Protein AF-A0A4U8TCG7-F1 (afdb_monomer_lite)

Radius of gyration: 21.23 Å; chains: 1; bounding box: 61×40×62 Å

pLDDT: mean 79.46, std 12.69, range [48.34, 94.25]

Structure (mmCIF, N/CA/C/O backbone):
data_AF-A0A4U8TCG7-F1
#
_entry.id   AF-A0A4U8TCG7-F1
#
loop_
_atom_site.group_PDB
_atom_site.id
_atom_site.type_symbol
_atom_site.label_atom_id
_atom_site.label_alt_id
_atom_site.label_comp_id
_atom_site.label_asym_id
_atom_site.label_entity_id
_atom_site.label_seq_id
_atom_site.pdbx_PDB_ins_code
_atom_site.Cartn_x
_atom_site.Cartn_y
_atom_site.Cartn_z
_atom_site.occupancy
_atom_site.B_iso_or_equiv
_atom_site.auth_seq_id
_atom_site.auth_comp_id
_atom_site.auth_asym_id
_atom_site.auth_atom_id
_atom_site.pdbx_PDB_model_num
ATOM 1 N N . MET A 1 1 ? -12.126 16.685 -11.138 1.00 55.25 1 MET A N 1
ATOM 2 C CA . MET A 1 1 ? -11.891 16.098 -9.792 1.00 55.25 1 MET A CA 1
ATOM 3 C C . MET A 1 1 ? -12.934 15.053 -9.349 1.00 55.25 1 MET A C 1
ATOM 5 O O . MET A 1 1 ? -12.773 14.526 -8.256 1.00 55.25 1 MET A O 1
ATOM 9 N N . ALA A 1 2 ? -13.935 14.679 -10.164 1.00 60.41 2 ALA A N 1
ATOM 10 C CA . ALA A 1 2 ? -14.946 13.673 -9.791 1.00 60.41 2 ALA A CA 1
ATOM 11 C C . ALA A 1 2 ? -14.398 12.228 -9.696 1.00 60.41 2 ALA A C 1
ATOM 13 O O . ALA A 1 2 ? -14.779 11.479 -8.805 1.00 60.41 2 ALA A O 1
ATOM 14 N N . LEU A 1 3 ? -13.431 11.867 -10.550 1.00 61.62 3 LEU A N 1
ATOM 15 C CA . LEU A 1 3 ? -12.858 10.510 -10.660 1.00 61.62 3 LEU A CA 1
ATOM 16 C C . LEU A 1 3 ? -12.251 9.953 -9.355 1.00 61.62 3 LEU A C 1
ATOM 18 O O . LEU A 1 3 ? -12.284 8.749 -9.112 1.00 61.62 3 LEU A O 1
ATOM 22 N N . PHE A 1 4 ? -11.731 10.826 -8.488 1.00 76.44 4 PHE A N 1
ATOM 23 C CA . PHE A 1 4 ? -11.096 10.443 -7.221 1.00 76.44 4 PHE A CA 1
ATOM 24 C C . PHE A 1 4 ? -11.948 10.787 -5.994 1.00 76.44 4 PHE A C 1
ATOM 26 O O . PHE A 1 4 ? -11.462 10.704 -4.867 1.00 76.44 4 PHE A O 1
ATOM 33 N N . GLN A 1 5 ? -13.203 11.206 -6.173 1.00 80.12 5 GLN A N 1
ATOM 34 C CA . GLN A 1 5 ? -14.083 11.432 -5.032 1.00 80.12 5 GLN A CA 1
ATOM 35 C C . GLN A 1 5 ? -14.411 10.103 -4.337 1.00 80.12 5 GLN A C 1
ATOM 37 O O . GLN A 1 5 ? -14.481 9.028 -4.946 1.00 80.12 5 GLN A O 1
ATOM 42 N N . VAL A 1 6 ? -14.535 10.188 -3.017 1.00 80.38 6 VAL A N 1
ATOM 43 C CA . VAL A 1 6 ? -14.901 9.086 -2.133 1.00 80.38 6 VAL A CA 1
ATOM 44 C C . VAL A 1 6 ? -15.963 9.643 -1.200 1.00 80.38 6 VAL A C 1
ATOM 46 O O . VAL A 1 6 ? -15.674 10.545 -0.410 1.00 80.38 6 VAL A O 1
ATOM 49 N N . ASN A 1 7 ? -17.183 9.136 -1.347 1.00 84.44 7 ASN A N 1
ATOM 50 C CA . ASN A 1 7 ? -18.313 9.497 -0.504 1.00 84.44 7 ASN A CA 1
ATOM 51 C C . ASN A 1 7 ? -18.319 8.538 0.679 1.00 84.44 7 ASN A C 1
ATOM 53 O O . ASN A 1 7 ? -18.628 7.363 0.511 1.00 84.44 7 ASN A O 1
ATOM 57 N N . MET A 1 8 ? -17.906 9.029 1.846 1.00 86.06 8 MET A N 1
ATOM 58 C CA . MET A 1 8 ? -17.906 8.227 3.065 1.00 86.06 8 MET A CA 1
ATOM 59 C C . MET A 1 8 ? -19.339 8.065 3.578 1.00 86.06 8 MET A C 1
ATOM 61 O O . MET A 1 8 ? -20.089 9.047 3.549 1.00 86.06 8 MET A O 1
ATOM 65 N N . PRO A 1 9 ? -19.739 6.862 4.028 1.00 82.81 9 PRO A N 1
ATOM 66 C CA . PRO A 1 9 ? -20.997 6.709 4.741 1.00 82.81 9 PRO A CA 1
ATOM 67 C C . PRO A 1 9 ? -20.962 7.550 6.028 1.00 82.81 9 PRO A C 1
ATOM 69 O O . PRO A 1 9 ? -19.882 7.757 6.584 1.00 82.81 9 PRO A O 1
ATOM 72 N N . PRO A 1 10 ? -22.115 8.042 6.508 1.00 81.75 10 PRO A N 1
ATOM 73 C CA . PRO A 1 10 ? -22.164 8.741 7.784 1.00 81.75 10 PRO A CA 1
ATOM 74 C C . PRO A 1 10 ? -21.693 7.818 8.910 1.00 81.75 10 PRO A C 1
ATOM 76 O O . PRO A 1 10 ? -21.894 6.600 8.856 1.00 81.75 10 PRO A O 1
ATOM 79 N N . LEU A 1 11 ? -21.083 8.407 9.940 1.00 80.19 11 LEU A N 1
ATOM 80 C CA . LEU A 1 11 ? -20.688 7.666 11.130 1.00 80.19 11 LEU A CA 1
ATOM 81 C C . LEU A 1 11 ? -21.925 6.985 11.737 1.00 80.19 11 LEU A C 1
ATOM 83 O O . LEU A 1 11 ? -22.956 7.637 11.912 1.00 80.19 11 LEU A O 1
ATOM 87 N N . PRO A 1 12 ? -21.847 5.687 12.064 1.00 74.75 12 PRO A N 1
ATOM 88 C CA . PRO A 1 12 ? -22.946 4.977 12.691 1.00 74.75 12 PRO A CA 1
ATOM 89 C C . PRO A 1 12 ? -23.011 5.379 14.165 1.00 74.75 12 PRO A C 1
ATOM 91 O O . PRO A 1 12 ? -22.457 4.715 15.044 1.00 74.75 12 PRO A O 1
ATOM 94 N N . GLU A 1 13 ? -23.656 6.508 14.436 1.00 63.88 13 GLU A N 1
ATOM 95 C CA . GLU A 1 13 ? -23.869 6.985 15.794 1.00 63.88 13 GLU A CA 1
ATOM 96 C C . GLU A 1 13 ? -24.653 5.914 16.575 1.00 63.88 13 GLU A C 1
ATOM 98 O O . GLU A 1 13 ? -25.748 5.504 16.196 1.00 63.88 13 GLU A O 1
ATOM 103 N N . ASN A 1 14 ? -24.045 5.416 17.655 1.00 67.88 14 ASN A N 1
ATOM 104 C CA . ASN A 1 14 ? -24.617 4.482 18.635 1.00 67.88 14 ASN A CA 1
ATOM 105 C C . ASN A 1 14 ? -24.825 3.013 18.211 1.00 67.88 14 ASN A C 1
ATOM 107 O O . ASN A 1 14 ? -25.213 2.213 19.060 1.00 67.88 14 ASN A O 1
ATOM 111 N N . GLN A 1 15 ? -24.536 2.610 16.967 1.00 80.56 15 GLN A N 1
ATOM 112 C CA . GLN A 1 15 ? -24.693 1.200 16.551 1.00 80.56 15 GLN A CA 1
ATOM 113 C C . GLN A 1 15 ? -23.438 0.344 16.750 1.00 80.56 15 GLN A C 1
ATOM 115 O O . GLN A 1 15 ? -23.550 -0.854 17.008 1.00 80.56 15 GLN A O 1
ATOM 120 N N . PHE A 1 16 ? -22.245 0.937 16.642 1.00 84.75 16 PHE A N 1
ATOM 121 C CA . PHE A 1 16 ? -20.983 0.200 16.722 1.00 84.75 16 PHE A CA 1
ATOM 122 C C . PHE A 1 16 ? -19.999 0.862 17.690 1.00 84.75 16 PHE A C 1
ATOM 124 O O . PHE A 1 16 ? -19.943 2.092 17.764 1.00 84.75 16 PHE A O 1
ATOM 131 N N . PRO A 1 17 ? -19.173 0.078 18.406 1.00 87.50 17 PRO A N 1
ATOM 132 C CA . PRO A 1 17 ? -18.099 0.628 19.223 1.00 87.50 17 PRO A CA 1
ATOM 133 C C . PRO A 1 17 ? -17.091 1.410 18.370 1.00 87.50 17 PRO A C 1
ATOM 135 O O . PRO A 1 17 ? -16.600 0.909 17.355 1.00 87.50 17 PRO A O 1
ATOM 138 N N . ILE A 1 18 ? -16.743 2.624 18.805 1.00 89.75 18 ILE A N 1
ATOM 139 C CA . ILE A 1 18 ? -15.725 3.461 18.159 1.00 89.75 18 ILE A CA 1
ATOM 140 C C . ILE A 1 18 ? -14.478 3.512 19.042 1.00 89.75 18 ILE A C 1
ATOM 142 O O . ILE A 1 18 ? -14.495 3.997 20.174 1.00 89.75 18 ILE A O 1
ATOM 146 N N . HIS A 1 19 ? -13.364 3.030 18.503 1.00 90.75 19 HIS A N 1
ATOM 147 C CA . HIS A 1 19 ? -12.062 3.043 19.152 1.00 90.75 19 HIS A CA 1
ATOM 148 C C . HIS A 1 19 ? -11.288 4.296 18.770 1.00 90.75 19 HIS A C 1
ATOM 150 O O . HIS A 1 19 ? -10.688 4.369 17.698 1.00 90.75 19 HIS A O 1
ATOM 156 N N . TYR A 1 20 ? -11.243 5.274 19.669 1.00 90.94 20 TYR A N 1
ATOM 157 C CA . TYR A 1 20 ? -10.439 6.474 19.468 1.00 90.94 20 TYR A CA 1
ATOM 158 C C . TYR A 1 20 ? -8.965 6.252 19.819 1.00 90.94 20 TYR A C 1
ATOM 160 O O . TYR A 1 20 ? -8.622 5.534 20.764 1.00 90.94 20 TYR A O 1
ATOM 168 N N . ILE A 1 21 ? -8.076 6.927 19.090 1.00 89.81 21 ILE A N 1
ATOM 169 C CA . ILE A 1 21 ? -6.622 6.773 19.213 1.00 89.81 21 ILE A CA 1
ATOM 170 C C . ILE A 1 21 ? -6.072 7.161 20.590 1.00 89.81 21 ILE A C 1
ATOM 172 O O . ILE A 1 21 ? -5.106 6.555 21.050 1.00 89.81 21 ILE A O 1
ATOM 176 N N . HIS A 1 22 ? -6.685 8.131 21.270 1.00 88.75 22 HIS A N 1
ATOM 177 C CA . HIS A 1 22 ? -6.242 8.574 22.594 1.00 88.75 22 HIS A CA 1
ATOM 178 C C . HIS A 1 22 ? -6.492 7.499 23.666 1.00 88.75 22 HIS A C 1
ATOM 180 O O . HIS A 1 22 ? -5.624 7.262 24.505 1.00 88.75 22 HIS A O 1
ATOM 186 N N . ASN A 1 23 ? -7.597 6.757 23.550 1.00 90.06 23 ASN A N 1
ATOM 187 C CA . ASN A 1 23 ? -7.993 5.725 24.515 1.00 90.06 23 ASN A CA 1
ATOM 188 C C . ASN A 1 23 ? -7.517 4.316 24.141 1.00 90.06 23 ASN A C 1
ATOM 190 O O . ASN A 1 23 ? -7.480 3.429 24.987 1.00 90.06 23 ASN A O 1
ATOM 194 N N . THR A 1 24 ? -7.115 4.094 22.887 1.00 92.00 24 THR A N 1
ATOM 195 C CA . THR A 1 24 ? -6.846 2.745 22.370 1.00 92.00 24 THR A CA 1
ATOM 196 C C . THR A 1 24 ? -5.343 2.529 22.130 1.00 92.00 24 THR A C 1
ATOM 198 O O . THR A 1 24 ? -4.802 2.966 21.108 1.00 92.00 24 THR A O 1
ATOM 201 N N . PRO A 1 25 ? -4.610 1.849 23.038 1.00 91.12 25 PRO A N 1
ATOM 202 C CA . PRO A 1 25 ? -3.164 1.652 22.900 1.00 91.12 25 PRO A CA 1
ATOM 203 C C . PRO A 1 25 ? -2.790 0.779 21.695 1.00 91.12 25 PRO A C 1
ATOM 205 O O . PRO A 1 25 ? -1.759 1.017 21.067 1.00 91.12 25 PRO A O 1
ATOM 208 N N . THR A 1 26 ? -3.621 -0.199 21.331 1.00 91.19 26 THR A N 1
ATOM 209 C CA . THR A 1 26 ? -3.433 -1.043 20.138 1.00 91.19 26 THR A CA 1
ATOM 210 C C . THR A 1 26 ? -3.496 -0.228 18.848 1.00 91.19 26 THR A C 1
ATOM 212 O O . THR A 1 26 ? -2.661 -0.431 17.970 1.00 91.19 26 THR A O 1
ATOM 215 N N . LEU A 1 27 ? -4.383 0.769 18.763 1.00 91.19 27 LEU A N 1
ATOM 216 C CA . LEU A 1 27 ? -4.467 1.663 17.606 1.00 91.19 27 LEU A CA 1
ATOM 217 C C . LEU A 1 27 ? -3.219 2.548 17.481 1.00 91.19 27 LEU A C 1
ATOM 219 O O . LEU A 1 27 ? -2.667 2.717 16.395 1.00 91.19 27 LEU A O 1
ATOM 223 N N . ARG A 1 28 ? -2.705 3.044 18.615 1.00 93.44 28 ARG A N 1
ATOM 224 C CA . ARG A 1 28 ? -1.422 3.768 18.664 1.00 93.44 28 ARG A CA 1
ATOM 225 C C . ARG A 1 28 ? -0.240 2.891 18.256 1.00 93.44 28 ARG A C 1
ATOM 227 O O . ARG A 1 28 ? 0.706 3.394 17.657 1.00 93.44 28 ARG A O 1
ATOM 234 N N . LYS A 1 29 ? -0.250 1.599 18.600 1.00 93.00 29 LYS A N 1
ATOM 235 C CA . LYS A 1 29 ? 0.771 0.639 18.143 1.00 93.00 29 LYS A CA 1
ATOM 236 C C . LYS A 1 29 ? 0.684 0.431 16.627 1.00 93.00 29 LYS A C 1
ATOM 238 O O . LYS A 1 29 ? 1.706 0.563 15.966 1.00 93.00 29 LYS A O 1
ATOM 243 N N . ALA A 1 30 ? -0.512 0.211 16.079 1.00 92.94 30 ALA A N 1
ATOM 244 C CA . ALA A 1 30 ? -0.719 0.039 14.638 1.00 92.94 30 ALA A CA 1
ATOM 245 C C . ALA A 1 30 ? -0.221 1.247 13.827 1.00 92.94 30 ALA A C 1
ATOM 247 O O . ALA A 1 30 ? 0.577 1.092 12.907 1.00 92.94 30 ALA A O 1
ATOM 248 N N . LYS A 1 31 ? -0.606 2.464 14.232 1.00 93.81 31 LYS A N 1
ATOM 249 C CA . LYS A 1 31 ? -0.151 3.702 13.584 1.00 93.81 31 LYS A CA 1
ATOM 250 C C . LYS A 1 31 ? 1.371 3.860 13.627 1.00 93.81 31 LYS A C 1
ATOM 252 O O . LYS A 1 31 ? 1.975 4.218 12.622 1.00 93.81 31 LYS A O 1
ATOM 257 N N . ARG A 1 32 ? 1.997 3.582 14.778 1.00 93.31 32 ARG A N 1
ATOM 258 C CA . ARG A 1 32 ? 3.461 3.632 14.918 1.00 93.31 32 ARG A CA 1
ATOM 259 C C . ARG A 1 32 ? 4.163 2.615 14.024 1.00 93.31 32 ARG A C 1
ATOM 261 O O . ARG A 1 32 ? 5.189 2.960 13.461 1.00 93.31 32 ARG A O 1
ATOM 268 N N . LEU A 1 33 ? 3.610 1.412 13.866 1.00 94.25 33 LEU A N 1
ATOM 269 C CA . LEU A 1 33 ? 4.168 0.389 12.978 1.00 94.25 33 LEU A CA 1
ATOM 270 C C . LEU A 1 33 ? 4.108 0.796 11.504 1.00 94.25 33 LEU A C 1
ATOM 272 O O . LEU A 1 33 ? 5.092 0.611 10.797 1.00 94.25 33 LEU A O 1
ATOM 276 N N . TRP A 1 34 ? 3.008 1.407 11.057 1.00 92.50 34 TRP A N 1
ATOM 277 C CA . TRP A 1 34 ? 2.950 1.991 9.716 1.00 92.50 34 TRP A CA 1
ATOM 278 C C . TRP A 1 34 ? 3.999 3.087 9.526 1.00 92.50 34 TRP A C 1
ATOM 280 O O . TRP A 1 34 ? 4.766 3.031 8.574 1.00 92.50 34 TRP A O 1
ATOM 290 N N . ILE A 1 35 ? 4.087 4.049 10.450 1.00 92.06 35 ILE A N 1
ATOM 291 C CA . ILE A 1 35 ? 5.086 5.128 10.369 1.00 92.06 35 ILE A CA 1
ATOM 292 C C . ILE A 1 35 ? 6.514 4.558 10.374 1.00 92.06 35 ILE A C 1
ATOM 294 O O . ILE A 1 35 ? 7.343 4.984 9.576 1.00 92.06 35 ILE A O 1
ATOM 298 N N . ALA A 1 36 ? 6.793 3.572 11.230 1.00 91.56 36 ALA A N 1
ATOM 299 C CA . ALA A 1 36 ? 8.090 2.907 11.291 1.00 91.56 36 ALA A CA 1
ATOM 300 C C . ALA A 1 36 ? 8.435 2.203 9.972 1.00 91.56 36 ALA A C 1
ATOM 302 O O . ALA A 1 36 ? 9.553 2.358 9.498 1.00 91.56 36 ALA A O 1
ATOM 303 N N . SER A 1 37 ? 7.484 1.501 9.345 1.00 91.56 37 SER A N 1
ATOM 304 C CA . SER A 1 37 ? 7.673 0.881 8.025 1.00 91.56 37 SER A CA 1
ATOM 305 C C . SER A 1 37 ? 8.093 1.908 6.964 1.00 91.56 37 SER A C 1
ATOM 307 O O . SER A 1 37 ? 9.069 1.675 6.252 1.00 91.56 37 SER A O 1
ATOM 309 N N . PHE A 1 38 ? 7.447 3.081 6.919 1.00 86.88 38 PHE A N 1
ATOM 310 C CA . PHE A 1 38 ? 7.841 4.155 5.998 1.00 86.88 38 PHE A CA 1
ATOM 311 C C . PHE A 1 38 ? 9.244 4.695 6.279 1.00 86.88 38 PHE A C 1
ATOM 313 O O . PHE A 1 38 ? 10.022 4.880 5.347 1.00 86.88 38 PHE A O 1
ATOM 320 N N . ILE A 1 39 ? 9.581 4.933 7.549 1.00 88.38 39 ILE A N 1
ATOM 321 C CA . ILE A 1 39 ? 10.910 5.424 7.937 1.00 88.38 39 ILE A CA 1
ATOM 322 C C . ILE A 1 39 ? 11.988 4.400 7.561 1.00 88.38 39 ILE A C 1
ATOM 324 O O . ILE A 1 39 ? 13.003 4.774 6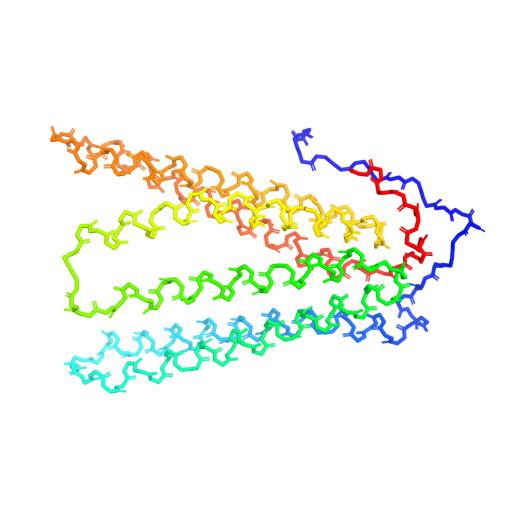.983 1.00 88.38 39 ILE A O 1
ATOM 328 N N . ILE A 1 40 ? 11.750 3.116 7.836 1.00 88.81 40 ILE A N 1
ATOM 329 C CA . ILE A 1 40 ? 12.673 2.023 7.509 1.00 88.81 40 ILE A CA 1
ATOM 330 C C . ILE A 1 40 ? 12.887 1.932 5.994 1.00 88.81 40 ILE A C 1
ATOM 332 O O . ILE A 1 40 ? 14.033 1.863 5.555 1.00 88.81 40 ILE A O 1
ATOM 336 N N . MET A 1 41 ? 11.821 2.003 5.187 1.00 84.69 41 MET A N 1
ATOM 337 C CA . MET A 1 41 ? 11.955 2.024 3.725 1.00 84.69 41 MET A CA 1
ATOM 338 C C . MET A 1 41 ? 12.725 3.244 3.221 1.00 84.69 41 MET A C 1
ATOM 340 O O . MET A 1 41 ? 13.552 3.101 2.327 1.00 84.69 41 MET A O 1
ATOM 344 N N . LEU A 1 42 ? 12.484 4.430 3.783 1.00 84.00 42 LEU A N 1
ATOM 345 C CA . LEU A 1 42 ? 13.149 5.659 3.348 1.00 84.00 42 LEU A CA 1
ATOM 346 C C . LEU A 1 42 ? 14.644 5.641 3.686 1.00 84.00 42 LEU A C 1
ATOM 348 O O . LEU A 1 42 ? 15.469 5.940 2.824 1.00 84.00 42 LEU A O 1
ATOM 352 N N . ILE A 1 43 ? 14.996 5.233 4.910 1.00 83.12 43 ILE A N 1
ATOM 353 C CA . ILE A 1 43 ? 16.393 5.035 5.319 1.00 83.12 43 ILE A CA 1
ATOM 354 C C . ILE A 1 43 ? 17.049 3.979 4.428 1.00 83.12 43 ILE A C 1
ATOM 356 O O . ILE A 1 43 ? 18.171 4.180 3.976 1.00 83.12 43 ILE A O 1
ATOM 360 N N . GLY A 1 44 ? 16.342 2.887 4.132 1.00 80.31 44 GLY A N 1
ATOM 361 C CA . GLY A 1 44 ? 16.842 1.836 3.258 1.00 80.31 44 GLY A CA 1
ATOM 362 C C . GLY A 1 44 ? 17.114 2.297 1.839 1.00 80.31 44 GLY A C 1
ATOM 363 O O . GLY A 1 44 ? 18.195 2.040 1.325 1.00 80.31 44 GLY A O 1
ATOM 364 N N . MET A 1 45 ? 16.187 3.034 1.226 1.00 78.88 45 MET A N 1
ATOM 365 C CA . MET A 1 45 ? 16.399 3.610 -0.103 1.00 78.88 45 MET A CA 1
ATOM 366 C C . MET A 1 45 ? 17.598 4.560 -0.129 1.00 78.88 45 MET A C 1
ATOM 368 O O . MET A 1 45 ? 18.377 4.521 -1.077 1.00 78.88 45 MET A O 1
ATOM 372 N N . PHE A 1 46 ? 17.784 5.376 0.914 1.00 79.44 46 PHE A N 1
ATOM 373 C CA . PHE A 1 46 ? 18.940 6.266 1.008 1.00 79.44 46 PHE A CA 1
ATOM 374 C C . PHE A 1 46 ? 20.254 5.497 1.210 1.00 79.44 46 PHE A C 1
ATOM 376 O O . PHE A 1 46 ? 21.236 5.788 0.537 1.00 79.44 46 PHE A O 1
ATOM 383 N N . ALA A 1 47 ? 20.271 4.493 2.091 1.00 77.88 47 ALA A N 1
ATOM 384 C CA . ALA A 1 47 ? 21.449 3.667 2.355 1.00 77.88 47 ALA A CA 1
ATOM 385 C C . ALA A 1 47 ? 21.876 2.868 1.115 1.00 77.88 47 ALA A C 1
ATOM 387 O O . ALA A 1 47 ? 23.046 2.884 0.744 1.00 77.88 47 ALA A O 1
ATOM 388 N N . ILE A 1 48 ? 20.917 2.232 0.438 1.00 77.56 48 ILE A N 1
ATOM 389 C CA . ILE A 1 48 ? 21.144 1.486 -0.803 1.00 77.56 48 ILE A CA 1
ATOM 390 C C . ILE A 1 48 ? 21.603 2.439 -1.911 1.00 77.56 48 ILE A C 1
ATOM 392 O O . ILE A 1 48 ? 22.606 2.175 -2.563 1.00 77.56 48 ILE A O 1
ATOM 396 N N . GLY A 1 49 ? 20.934 3.583 -2.088 1.00 73.88 49 GLY A N 1
ATOM 397 C CA . GLY A 1 49 ? 21.322 4.586 -3.082 1.00 73.88 49 GLY A CA 1
ATOM 398 C C . GLY A 1 49 ? 22.727 5.154 -2.853 1.00 73.88 49 GLY A C 1
ATOM 399 O O . GLY A 1 49 ? 23.482 5.311 -3.807 1.00 73.88 49 GLY A O 1
ATOM 400 N N . ALA A 1 50 ? 23.109 5.408 -1.599 1.00 73.50 50 ALA A N 1
ATOM 401 C CA . ALA A 1 50 ? 24.455 5.855 -1.244 1.00 73.50 50 ALA A CA 1
ATOM 402 C C . ALA A 1 50 ? 25.514 4.772 -1.505 1.00 73.50 50 ALA A C 1
ATOM 404 O O . ALA A 1 50 ? 26.596 5.091 -1.990 1.00 73.50 50 ALA A O 1
ATOM 405 N N . MET A 1 51 ? 25.193 3.500 -1.241 1.00 72.75 51 MET A N 1
ATOM 406 C CA . MET A 1 51 ? 26.062 2.370 -1.577 1.00 72.75 51 MET A CA 1
ATOM 407 C C . MET A 1 51 ? 26.252 2.246 -3.092 1.00 72.75 51 MET A C 1
ATOM 409 O O . MET A 1 51 ? 27.385 2.261 -3.555 1.00 72.75 51 MET A O 1
ATOM 413 N N . TYR A 1 52 ? 25.170 2.215 -3.878 1.00 69.62 52 TYR A N 1
ATOM 414 C CA . TYR A 1 52 ? 25.251 2.169 -5.344 1.00 69.62 52 TYR A CA 1
ATOM 415 C C . TYR A 1 52 ? 25.981 3.387 -5.933 1.00 69.62 52 TYR A C 1
ATOM 417 O O . TYR A 1 52 ? 26.751 3.239 -6.877 1.00 69.62 52 TYR A O 1
ATOM 425 N N . GLY A 1 53 ? 25.792 4.579 -5.358 1.00 67.06 53 GLY A N 1
ATOM 426 C CA . GLY A 1 53 ? 26.527 5.784 -5.745 1.00 67.06 53 GLY A CA 1
ATOM 427 C C . GLY A 1 53 ? 28.025 5.704 -5.436 1.00 67.06 53 GLY A C 1
ATOM 428 O O . GLY A 1 53 ? 28.832 6.141 -6.250 1.00 67.06 53 GLY A O 1
ATOM 429 N N . ALA A 1 54 ? 28.407 5.105 -4.304 1.00 64.25 54 ALA A N 1
ATOM 430 C CA . ALA A 1 54 ? 29.807 4.866 -3.960 1.00 64.25 54 ALA A CA 1
ATOM 431 C C . ALA A 1 54 ? 30.455 3.830 -4.897 1.00 64.25 54 ALA A C 1
ATOM 433 O O . ALA A 1 54 ? 31.551 4.074 -5.404 1.00 64.25 54 ALA A O 1
ATOM 434 N N . PHE A 1 55 ? 29.755 2.733 -5.209 1.00 64.25 55 PHE A N 1
ATOM 435 C CA . PHE A 1 55 ? 30.227 1.719 -6.160 1.00 64.25 55 PHE A CA 1
ATOM 436 C C . PHE A 1 55 ? 30.347 2.258 -7.589 1.00 64.25 55 PHE A C 1
ATOM 438 O O . PHE A 1 55 ? 31.308 1.938 -8.271 1.00 64.25 55 PHE A O 1
ATOM 445 N N . ALA A 1 56 ? 29.447 3.142 -8.033 1.00 60.56 56 ALA A N 1
ATOM 446 C CA . ALA A 1 56 ? 29.545 3.775 -9.353 1.00 60.56 56 ALA A CA 1
ATOM 447 C C . ALA A 1 56 ? 30.786 4.679 -9.516 1.00 60.56 56 ALA A C 1
ATOM 449 O O . ALA A 1 56 ? 31.182 4.980 -10.639 1.00 60.56 56 ALA A O 1
ATOM 450 N N . THR A 1 57 ? 31.389 5.128 -8.409 1.00 59.97 57 THR A N 1
ATOM 451 C CA . THR A 1 57 ? 32.629 5.926 -8.411 1.00 59.97 57 THR A CA 1
ATOM 452 C C . THR A 1 57 ? 33.899 5.102 -8.200 1.00 59.97 57 THR A C 1
ATOM 454 O O . THR A 1 57 ? 34.996 5.627 -8.388 1.00 59.97 57 THR A O 1
ATOM 457 N N . MET A 1 58 ? 33.773 3.831 -7.809 1.00 56.66 58 MET A N 1
ATOM 458 C CA . MET A 1 58 ? 34.896 2.913 -7.648 1.00 56.66 58 MET A CA 1
ATOM 459 C C . MET A 1 58 ? 34.957 1.994 -8.867 1.00 56.66 58 MET A C 1
ATOM 461 O O . MET A 1 58 ? 34.089 1.158 -9.073 1.00 56.66 58 MET A O 1
ATOM 465 N N . ASP A 1 59 ? 36.001 2.151 -9.675 1.00 50.88 59 ASP A N 1
ATOM 466 C CA . ASP A 1 59 ? 36.238 1.448 -10.947 1.00 50.88 59 ASP A CA 1
ATOM 467 C C . ASP A 1 59 ? 36.574 -0.061 -10.774 1.00 50.88 59 ASP A C 1
ATOM 469 O O . ASP A 1 59 ? 37.397 -0.623 -11.497 1.00 50.88 59 ASP A O 1
ATOM 473 N N . MET A 1 60 ? 35.994 -0.742 -9.779 1.00 52.59 60 MET A N 1
ATOM 474 C CA . MET A 1 60 ? 36.332 -2.121 -9.417 1.00 52.59 60 MET A CA 1
ATOM 475 C C . MET A 1 60 ? 35.156 -3.082 -9.609 1.00 52.59 60 MET A C 1
ATOM 477 O O . MET A 1 60 ? 34.156 -3.066 -8.897 1.00 52.59 60 MET A O 1
ATOM 481 N N . TYR A 1 61 ? 35.346 -3.971 -10.582 1.00 48.41 61 TYR A N 1
ATOM 482 C CA . TYR A 1 61 ? 34.525 -5.127 -10.939 1.00 48.41 61 TYR A CA 1
ATOM 483 C C . TYR A 1 61 ? 34.607 -6.267 -9.901 1.00 48.41 61 TYR A C 1
ATOM 485 O O . TYR A 1 61 ? 34.837 -7.416 -10.276 1.00 48.41 61 TYR A O 1
ATOM 493 N N . ASP A 1 62 ? 34.420 -5.997 -8.606 1.00 52.47 62 ASP A N 1
ATOM 494 C CA . ASP A 1 62 ? 34.333 -7.081 -7.618 1.00 52.47 62 ASP A CA 1
ATOM 495 C C . ASP A 1 62 ? 32.868 -7.404 -7.290 1.00 52.47 62 ASP A C 1
ATOM 497 O O . ASP A 1 62 ? 32.205 -6.785 -6.456 1.00 52.47 62 ASP A O 1
ATOM 501 N N . TYR A 1 63 ? 32.333 -8.407 -7.995 1.00 48.66 63 TYR A N 1
ATOM 502 C CA . TYR A 1 63 ? 30.943 -8.881 -7.890 1.00 48.66 63 TYR A CA 1
ATOM 503 C C . TYR A 1 63 ? 30.524 -9.276 -6.461 1.00 48.66 63 TYR A C 1
ATOM 505 O O . TYR A 1 63 ? 29.330 -9.371 -6.165 1.00 48.66 63 TYR A O 1
ATOM 513 N N . THR A 1 64 ? 31.475 -9.537 -5.563 1.00 52.59 64 THR A N 1
ATOM 514 C CA . THR A 1 64 ? 31.210 -9.825 -4.149 1.00 52.59 64 THR A CA 1
ATOM 515 C C . THR A 1 64 ? 30.748 -8.603 -3.360 1.00 52.59 64 THR A C 1
ATOM 517 O O . THR A 1 64 ? 29.950 -8.773 -2.440 1.00 52.59 64 THR A O 1
ATOM 520 N N . GLU A 1 65 ? 31.162 -7.389 -3.733 1.00 51.59 65 GLU A N 1
ATOM 521 C CA . GLU A 1 65 ? 30.776 -6.162 -3.024 1.00 51.59 65 GLU A CA 1
ATOM 522 C C . GLU A 1 65 ? 29.355 -5.686 -3.388 1.00 51.59 65 GLU A C 1
ATOM 524 O O . GLU A 1 65 ? 28.665 -5.090 -2.554 1.00 51.59 65 GLU A O 1
ATOM 529 N N . LEU A 1 66 ? 28.846 -6.053 -4.575 1.00 57.03 66 LEU A N 1
ATOM 530 C CA . LEU A 1 66 ? 27.460 -5.768 -4.983 1.00 57.03 66 LEU A CA 1
ATOM 531 C C . LEU A 1 66 ? 26.404 -6.623 -4.254 1.00 57.03 66 LEU A C 1
ATOM 533 O O . LEU A 1 66 ? 25.256 -6.201 -4.137 1.00 57.03 66 LEU A O 1
ATOM 537 N N . LYS A 1 67 ? 26.763 -7.791 -3.701 1.00 60.25 67 LYS A N 1
ATOM 538 C CA . LYS A 1 67 ? 25.803 -8.670 -2.992 1.00 60.25 67 LYS A CA 1
ATOM 539 C C . LYS A 1 67 ? 25.352 -8.117 -1.635 1.00 60.25 67 LYS A C 1
ATOM 541 O O . LYS A 1 67 ? 24.278 -8.466 -1.141 1.00 60.25 67 LYS A O 1
ATOM 546 N N . THR A 1 68 ? 26.169 -7.271 -1.011 1.00 64.75 68 THR A N 1
ATOM 547 C CA . THR A 1 68 ? 25.899 -6.665 0.303 1.00 64.75 68 THR A CA 1
ATOM 548 C C . THR A 1 68 ? 24.731 -5.662 0.294 1.00 64.75 68 THR A C 1
ATOM 550 O O . THR A 1 68 ? 23.841 -5.799 1.141 1.00 64.75 68 THR A O 1
ATOM 553 N N . PRO A 1 69 ? 24.669 -4.698 -0.650 1.00 66.00 69 PRO A N 1
ATOM 554 C CA . PRO A 1 69 ? 23.508 -3.824 -0.849 1.00 66.00 69 PRO A CA 1
ATOM 555 C C . PRO A 1 69 ? 22.193 -4.581 -1.049 1.00 66.00 69 PRO A C 1
ATOM 557 O O . PRO A 1 69 ? 21.174 -4.209 -0.465 1.00 66.00 69 PRO A O 1
ATOM 560 N N . ASP A 1 70 ? 22.223 -5.673 -1.814 1.00 68.06 70 ASP A N 1
ATOM 561 C CA . ASP A 1 70 ? 21.027 -6.456 -2.128 1.00 68.06 70 ASP A CA 1
ATOM 562 C C . ASP A 1 70 ? 20.492 -7.195 -0.897 1.00 68.06 70 ASP A C 1
ATOM 564 O O . ASP A 1 70 ? 19.306 -7.100 -0.579 1.00 68.06 70 ASP A O 1
ATOM 568 N N . MET A 1 71 ? 21.373 -7.855 -0.134 1.00 71.38 71 MET A N 1
ATOM 569 C CA . MET A 1 71 ? 21.043 -8.463 1.166 1.00 71.38 71 MET A CA 1
ATOM 570 C C . MET A 1 71 ? 20.389 -7.457 2.123 1.00 71.38 71 MET A C 1
ATOM 572 O O . MET A 1 71 ? 19.361 -7.752 2.738 1.00 71.38 71 MET A O 1
ATOM 576 N N . LEU A 1 72 ? 20.955 -6.253 2.231 1.00 75.75 72 LEU A N 1
ATOM 577 C CA . LEU A 1 72 ? 20.412 -5.191 3.076 1.00 75.75 72 LEU A CA 1
ATOM 578 C C . LEU A 1 72 ? 19.033 -4.728 2.576 1.00 75.75 72 LEU A C 1
ATOM 580 O O . LEU A 1 72 ? 18.116 -4.554 3.382 1.00 75.75 72 LEU A O 1
ATOM 584 N N . GLY A 1 73 ? 18.846 -4.623 1.259 1.00 77.88 73 GLY A N 1
ATOM 585 C CA . GLY A 1 73 ? 17.547 -4.361 0.637 1.00 77.88 73 GLY A CA 1
ATOM 586 C C . GLY A 1 73 ? 16.488 -5.411 0.972 1.00 77.88 73 GLY A C 1
ATOM 587 O O . GLY A 1 73 ? 15.370 -5.051 1.355 1.00 77.88 73 GLY A O 1
ATOM 588 N N . TYR A 1 74 ? 16.833 -6.699 0.917 1.00 79.00 74 TYR A N 1
ATOM 589 C CA . TYR A 1 74 ? 15.921 -7.781 1.297 1.00 79.00 74 TYR A CA 1
ATOM 590 C C . TYR A 1 74 ? 15.524 -7.716 2.776 1.00 79.00 74 TYR A C 1
ATOM 592 O O . TYR A 1 74 ? 14.338 -7.830 3.095 1.00 79.00 74 TYR A O 1
ATOM 600 N N . ILE A 1 75 ? 16.481 -7.471 3.677 1.00 82.50 75 ILE A N 1
ATOM 601 C CA . ILE A 1 75 ? 16.218 -7.346 5.120 1.00 82.50 75 ILE A CA 1
ATOM 602 C C . ILE A 1 75 ? 15.272 -6.172 5.399 1.00 82.50 75 ILE A C 1
ATOM 604 O O . ILE A 1 75 ? 14.294 -6.318 6.136 1.00 82.50 75 ILE A O 1
ATOM 608 N N . ILE A 1 76 ? 15.523 -5.014 4.788 1.00 85.56 76 ILE A N 1
ATOM 609 C CA . ILE A 1 76 ? 14.695 -3.815 4.964 1.00 85.56 76 ILE A CA 1
ATOM 610 C C . ILE A 1 76 ? 13.273 -4.050 4.455 1.00 85.56 76 ILE A C 1
ATOM 612 O O . ILE A 1 76 ? 12.309 -3.733 5.158 1.00 85.56 76 ILE A O 1
ATOM 616 N N . ASN A 1 77 ? 13.128 -4.652 3.272 1.00 81.94 77 ASN A N 1
ATOM 617 C CA . ASN A 1 77 ? 11.819 -5.009 2.730 1.00 81.94 77 ASN A CA 1
ATOM 618 C C . ASN A 1 77 ? 11.080 -6.005 3.627 1.00 81.94 77 ASN A C 1
ATOM 620 O O . ASN A 1 77 ? 9.886 -5.829 3.881 1.00 81.94 77 ASN A O 1
ATOM 624 N N . PHE A 1 78 ? 11.773 -7.011 4.159 1.00 84.94 78 PHE A N 1
ATOM 625 C CA . PHE A 1 78 ? 11.189 -7.994 5.068 1.00 84.94 78 PHE A CA 1
ATOM 626 C C . PHE A 1 78 ? 10.675 -7.347 6.360 1.00 84.94 78 PHE A C 1
ATOM 628 O O . PHE A 1 78 ? 9.512 -7.531 6.728 1.00 84.94 78 PHE A O 1
ATOM 635 N N . ILE A 1 79 ? 11.498 -6.521 7.015 1.00 88.62 79 ILE A N 1
ATOM 636 C CA . ILE A 1 79 ? 11.115 -5.813 8.244 1.00 88.62 79 ILE A CA 1
ATOM 637 C C . ILE A 1 79 ? 9.931 -4.876 7.976 1.00 88.62 79 ILE A C 1
ATOM 639 O O . ILE A 1 79 ? 8.953 -4.890 8.726 1.00 88.62 79 ILE A O 1
ATOM 643 N N . SER A 1 80 ? 9.979 -4.100 6.888 1.00 88.19 80 SER A N 1
ATOM 644 C CA . SER A 1 80 ? 8.887 -3.203 6.496 1.00 88.19 80 SER A CA 1
ATOM 645 C C . SER A 1 80 ? 7.577 -3.969 6.279 1.00 88.19 80 SER A C 1
ATOM 647 O O . SER A 1 80 ? 6.529 -3.590 6.810 1.00 88.19 80 SER A O 1
ATOM 649 N N . THR A 1 81 ? 7.649 -5.103 5.581 1.00 88.00 81 THR A N 1
ATOM 650 C CA . THR A 1 81 ? 6.501 -5.975 5.308 1.00 88.00 81 THR A CA 1
ATOM 651 C C . THR A 1 81 ? 5.894 -6.527 6.598 1.00 88.00 81 THR A C 1
ATOM 653 O O . THR A 1 81 ? 4.676 -6.483 6.778 1.00 88.00 81 THR A O 1
ATOM 656 N N . ILE A 1 82 ? 6.726 -6.973 7.543 1.00 90.94 82 ILE A N 1
ATOM 657 C CA . ILE A 1 82 ? 6.275 -7.445 8.859 1.00 90.94 82 ILE A CA 1
ATOM 658 C C . ILE A 1 82 ? 5.614 -6.319 9.661 1.00 90.94 82 ILE A C 1
ATOM 660 O O . ILE A 1 82 ? 4.559 -6.526 10.267 1.00 90.94 82 ILE A O 1
ATOM 664 N N . CYS A 1 83 ? 6.189 -5.114 9.659 1.00 92.00 83 CYS A N 1
ATOM 665 C CA . CYS A 1 83 ? 5.594 -3.958 10.326 1.00 92.00 83 CYS A CA 1
ATOM 666 C C . CYS A 1 83 ? 4.201 -3.639 9.763 1.00 92.00 83 CYS A C 1
ATOM 668 O O . CYS A 1 83 ? 3.255 -3.456 10.536 1.00 92.00 83 CYS A O 1
ATOM 670 N N . MET A 1 84 ? 4.054 -3.629 8.434 1.00 90.12 84 MET A N 1
ATOM 671 C CA . MET A 1 84 ? 2.764 -3.435 7.766 1.00 90.12 84 MET A CA 1
ATOM 672 C C . MET A 1 84 ? 1.774 -4.547 8.127 1.00 90.12 84 MET A C 1
ATOM 674 O O . MET A 1 84 ? 0.633 -4.250 8.487 1.00 90.12 84 MET A O 1
ATOM 678 N N . PHE A 1 85 ? 2.208 -5.810 8.115 1.00 93.12 85 PHE A N 1
ATOM 679 C CA . PHE A 1 85 ? 1.382 -6.959 8.489 1.00 93.12 85 PHE A CA 1
ATOM 680 C C . PHE A 1 85 ? 0.827 -6.832 9.913 1.00 93.12 85 PHE A C 1
ATOM 682 O O . PHE A 1 85 ? -0.382 -6.952 10.123 1.00 93.12 85 PHE A O 1
ATOM 689 N N . PHE A 1 86 ? 1.674 -6.510 10.896 1.00 93.88 86 PHE A N 1
ATOM 690 C CA . PHE A 1 86 ? 1.219 -6.314 12.274 1.00 93.88 86 PHE A CA 1
ATOM 691 C C . PHE A 1 86 ? 0.297 -5.101 12.426 1.00 93.88 86 PHE A C 1
ATOM 693 O O . PHE A 1 86 ? -0.653 -5.149 13.210 1.00 93.88 86 PHE A O 1
ATOM 700 N N . ALA A 1 87 ? 0.525 -4.024 11.676 1.00 93.38 87 ALA A N 1
ATOM 701 C CA . ALA A 1 87 ? -0.371 -2.875 11.684 1.00 93.38 87 ALA A CA 1
ATOM 702 C C . ALA A 1 87 ? -1.774 -3.245 11.168 1.00 93.38 87 ALA A C 1
ATOM 704 O O . ALA A 1 87 ? -2.768 -2.951 11.841 1.00 93.38 87 ALA A O 1
ATOM 705 N N . TYR A 1 88 ? -1.866 -3.970 10.045 1.00 92.75 88 TYR A N 1
ATOM 706 C CA . TYR A 1 88 ? -3.140 -4.488 9.535 1.00 92.75 88 TYR A CA 1
ATOM 707 C C . TYR A 1 88 ? -3.785 -5.491 10.491 1.00 92.75 88 TYR A C 1
ATOM 709 O O . TYR A 1 88 ? -4.997 -5.433 10.703 1.00 92.75 88 TYR A O 1
ATOM 717 N N . PHE A 1 89 ? -2.999 -6.364 11.126 1.00 93.44 89 PHE A N 1
ATOM 718 C CA . PHE A 1 89 ? -3.493 -7.286 12.146 1.00 93.44 89 PHE A CA 1
ATOM 719 C C . PHE A 1 89 ? -4.168 -6.534 13.300 1.00 93.44 89 PHE A C 1
ATOM 721 O O . PHE A 1 89 ? -5.328 -6.805 13.616 1.00 93.44 89 PHE A O 1
ATOM 728 N N . TYR A 1 90 ? -3.501 -5.536 13.888 1.00 93.62 90 TYR A N 1
ATOM 729 C CA . TYR A 1 90 ? -4.071 -4.763 14.994 1.00 93.62 90 TYR A CA 1
ATOM 730 C C . TYR A 1 90 ? -5.340 -4.004 14.597 1.00 93.62 90 TYR A C 1
ATOM 732 O O . TYR A 1 90 ? -6.298 -3.987 15.372 1.00 93.62 90 TYR A O 1
ATOM 740 N N . ILE A 1 91 ? -5.379 -3.413 13.400 1.00 92.69 91 ILE A N 1
ATOM 741 C CA . ILE A 1 91 ? -6.571 -2.714 12.902 1.00 92.69 91 ILE A CA 1
ATOM 742 C C . ILE A 1 91 ? -7.710 -3.697 12.6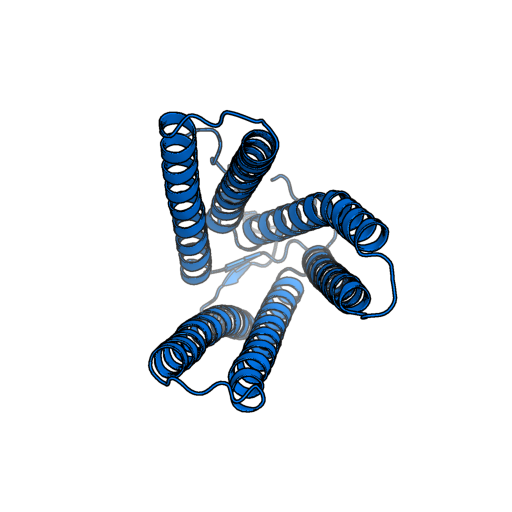38 1.00 92.69 91 ILE A C 1
ATOM 744 O O . ILE A 1 91 ? -8.836 -3.440 13.051 1.00 92.69 91 ILE A O 1
ATOM 748 N N . SER A 1 92 ? -7.432 -4.844 12.016 1.00 92.12 92 SER A N 1
ATOM 749 C CA . SER A 1 92 ? -8.448 -5.868 11.749 1.00 92.12 92 SER A CA 1
ATOM 750 C C . SER A 1 92 ? -9.061 -6.424 13.037 1.00 92.12 92 SER A C 1
ATOM 752 O O . SER A 1 92 ? -10.273 -6.634 13.099 1.00 92.12 92 SER A O 1
ATOM 754 N N . LYS A 1 93 ? -8.238 -6.589 14.084 1.00 92.44 93 LYS A N 1
ATOM 755 C CA . LYS A 1 93 ? -8.673 -7.023 15.412 1.00 92.44 93 LYS A CA 1
ATOM 756 C C . LYS A 1 93 ? -9.573 -5.978 16.070 1.00 92.44 93 LYS A C 1
ATOM 758 O O . LYS A 1 93 ? -10.592 -6.345 16.638 1.00 92.44 93 LYS A O 1
ATOM 763 N N . LEU A 1 94 ? -9.221 -4.695 15.967 1.00 91.38 94 LEU A N 1
ATOM 764 C CA . LEU A 1 94 ? -10.031 -3.588 16.491 1.00 91.38 94 LEU A CA 1
ATOM 765 C C . LEU A 1 94 ? -11.345 -3.401 15.729 1.00 91.38 94 LEU A C 1
ATOM 767 O O . LEU A 1 94 ? -12.378 -3.168 16.339 1.00 91.38 94 LEU A O 1
ATOM 771 N N . ALA A 1 95 ? -11.320 -3.537 14.405 1.00 89.38 95 ALA A N 1
ATOM 772 C CA . ALA A 1 95 ? -12.509 -3.422 13.568 1.00 89.38 95 ALA A CA 1
ATOM 773 C C . ALA A 1 95 ? -13.420 -4.666 13.633 1.00 89.38 95 ALA A C 1
ATOM 775 O O . ALA A 1 95 ? -14.501 -4.661 13.043 1.00 89.38 95 ALA A O 1
ATOM 776 N N . LEU A 1 96 ? -12.975 -5.744 14.301 1.00 87.62 96 LEU A N 1
ATOM 777 C CA . LEU A 1 96 ? -13.616 -7.065 14.313 1.00 87.62 96 LEU A CA 1
ATOM 778 C C . LEU A 1 96 ? -13.889 -7.601 12.894 1.00 87.62 96 LEU A C 1
ATOM 780 O O . LEU A 1 96 ? -14.889 -8.272 12.633 1.00 87.62 96 LEU A O 1
ATOM 784 N N . ARG A 1 97 ? -12.982 -7.302 11.956 1.00 86.50 97 ARG A N 1
ATOM 785 C CA . ARG A 1 97 ? -13.195 -7.486 10.517 1.00 86.50 97 ARG A CA 1
ATOM 786 C C . ARG A 1 97 ? -12.100 -8.350 9.902 1.00 86.50 97 ARG A C 1
ATOM 788 O O . ARG A 1 97 ? -11.092 -7.859 9.393 1.00 86.50 97 ARG A O 1
ATOM 795 N N . ALA A 1 98 ? -12.334 -9.663 9.890 1.00 87.06 98 ALA A N 1
ATOM 796 C CA . ALA A 1 98 ? -11.386 -10.648 9.361 1.00 87.06 98 ALA A CA 1
ATOM 797 C C . ALA A 1 98 ? -11.074 -10.457 7.865 1.00 87.06 98 ALA A C 1
ATOM 799 O O . ALA A 1 98 ? -9.996 -10.834 7.413 1.00 87.06 98 ALA A O 1
ATOM 800 N N . ARG A 1 99 ? -11.990 -9.851 7.091 1.00 89.38 99 ARG A N 1
ATOM 801 C CA . ARG A 1 99 ? -11.805 -9.606 5.651 1.00 89.38 99 ARG A CA 1
ATOM 802 C C . ARG A 1 99 ? -10.552 -8.779 5.351 1.00 89.38 99 ARG A C 1
ATOM 804 O O . ARG A 1 99 ? -9.815 -9.148 4.445 1.00 89.38 99 ARG A O 1
ATOM 811 N N . LEU A 1 100 ? -10.278 -7.724 6.126 1.00 88.00 100 LEU A N 1
ATOM 812 C CA . LEU A 1 100 ? -9.077 -6.897 5.943 1.00 88.00 100 LEU A CA 1
ATOM 813 C C . LEU A 1 100 ? -7.800 -7.731 6.112 1.00 88.00 100 LEU A C 1
ATOM 815 O O . LEU A 1 100 ? -6.879 -7.640 5.308 1.00 88.00 100 LEU A O 1
ATOM 819 N N . PHE A 1 101 ? -7.771 -8.586 7.134 1.00 89.19 101 PHE A N 1
ATOM 820 C CA . PHE A 1 101 ? -6.623 -9.444 7.404 1.00 89.19 101 PHE A CA 1
ATOM 821 C C . PHE A 1 101 ? -6.454 -10.541 6.347 1.00 89.19 101 PHE A C 1
ATOM 823 O O . PHE A 1 101 ? -5.342 -10.784 5.894 1.00 89.19 101 PHE A O 1
ATOM 830 N N . LYS A 1 102 ? -7.556 -11.146 5.880 1.00 91.31 102 LYS A N 1
ATOM 831 C CA . LYS A 1 102 ? -7.539 -12.107 4.764 1.00 91.31 102 LYS A CA 1
ATOM 832 C C . LYS A 1 102 ? -6.985 -11.481 3.482 1.00 91.31 102 LYS A C 1
ATOM 834 O O . LYS A 1 102 ? -6.203 -12.126 2.796 1.00 91.31 102 LYS A O 1
ATOM 839 N N . LEU A 1 103 ? -7.352 -10.233 3.178 1.00 91.69 103 LEU A N 1
ATOM 840 C CA . LEU A 1 103 ? -6.809 -9.494 2.032 1.00 91.69 103 LEU A CA 1
ATOM 841 C C . LEU A 1 103 ? -5.308 -9.216 2.193 1.00 91.69 103 LEU A C 1
ATOM 843 O O . LEU A 1 103 ? -4.562 -9.388 1.236 1.00 91.69 103 LEU A O 1
ATOM 847 N N . CYS A 1 104 ? -4.856 -8.865 3.400 1.00 90.38 104 CYS A N 1
ATOM 848 C CA . CYS A 1 104 ? -3.432 -8.693 3.699 1.00 90.38 104 CYS A CA 1
ATOM 849 C C . CYS A 1 104 ? -2.642 -10.005 3.520 1.00 90.38 104 CYS A C 1
ATOM 851 O O . CYS A 1 104 ? -1.593 -10.003 2.881 1.00 90.38 104 CYS A O 1
ATOM 853 N N . ILE A 1 105 ? -3.168 -11.141 3.999 1.00 90.94 105 ILE A N 1
ATOM 854 C CA . ILE A 1 105 ? -2.562 -12.465 3.769 1.00 90.94 105 ILE A CA 1
ATOM 855 C C . ILE A 1 105 ? -2.532 -12.794 2.275 1.00 90.94 105 ILE A C 1
ATOM 857 O O . ILE A 1 105 ? -1.500 -13.226 1.774 1.00 90.94 105 ILE A O 1
ATOM 861 N N . ALA A 1 106 ? -3.634 -12.569 1.553 1.00 90.88 106 ALA A N 1
ATOM 862 C CA . ALA A 1 106 ? -3.687 -12.811 0.114 1.00 90.88 106 ALA A CA 1
ATOM 863 C C . ALA A 1 106 ? -2.626 -11.986 -0.626 1.00 90.88 106 ALA A C 1
ATOM 865 O O . ALA A 1 106 ? -1.906 -12.534 -1.452 1.00 90.88 106 ALA A O 1
ATOM 866 N N . GLN A 1 107 ? -2.468 -10.704 -0.279 1.00 89.00 107 GLN A N 1
ATOM 867 C CA . GLN A 1 107 ? -1.412 -9.863 -0.838 1.00 89.00 107 GLN A CA 1
ATOM 868 C C . GLN A 1 107 ? -0.023 -10.462 -0.587 1.00 89.00 107 GLN A C 1
ATOM 870 O O . GLN A 1 107 ? 0.753 -10.574 -1.528 1.00 89.00 107 GLN A O 1
ATOM 875 N N . LEU A 1 108 ? 0.278 -10.892 0.643 1.00 87.19 108 LEU A N 1
ATOM 876 C CA . LEU A 1 108 ? 1.568 -11.510 0.968 1.00 87.19 108 LEU A CA 1
ATOM 877 C C . LEU A 1 108 ? 1.816 -12.806 0.193 1.00 87.19 108 LEU A C 1
ATOM 879 O O . LEU A 1 108 ? 2.917 -13.010 -0.307 1.00 87.19 108 LEU A O 1
ATOM 883 N N . VAL A 1 109 ? 0.802 -13.665 0.071 1.00 87.94 109 VAL A N 1
ATOM 884 C CA . VAL A 1 109 ? 0.905 -14.925 -0.678 1.00 87.94 109 VAL A CA 1
ATOM 885 C C . VAL A 1 109 ? 1.154 -14.650 -2.159 1.00 87.94 109 VAL A C 1
ATOM 887 O O . VAL A 1 109 ? 2.063 -15.238 -2.732 1.00 87.94 109 VAL A O 1
ATOM 890 N N . PHE A 1 110 ? 0.412 -13.725 -2.774 1.00 84.00 110 PHE A N 1
ATOM 891 C CA . PHE A 1 110 ? 0.635 -13.353 -4.174 1.00 84.00 110 PHE A CA 1
ATOM 892 C C . PHE A 1 110 ? 2.000 -12.691 -4.391 1.00 84.00 110 PHE A C 1
ATOM 894 O O . PHE A 1 110 ? 2.657 -12.993 -5.383 1.00 84.00 110 PHE A O 1
ATOM 901 N N . SER A 1 111 ? 2.457 -11.841 -3.465 1.00 80.38 111 SER A N 1
ATOM 902 C CA . SER A 1 111 ? 3.812 -11.282 -3.503 1.00 80.38 111 SER A CA 1
ATOM 903 C C . SER A 1 111 ? 4.878 -12.377 -3.422 1.00 80.38 111 SER A C 1
ATOM 905 O O . SER A 1 111 ? 5.809 -12.357 -4.216 1.00 80.38 111 SER A O 1
ATOM 907 N N . LEU A 1 112 ? 4.722 -13.356 -2.523 1.00 81.75 112 LEU A N 1
ATOM 908 C CA . LEU A 1 112 ? 5.657 -14.475 -2.374 1.00 81.75 112 LEU A CA 1
ATOM 909 C C . LEU A 1 112 ? 5.694 -15.353 -3.629 1.00 81.75 112 LEU A C 1
ATOM 911 O O . LEU A 1 112 ? 6.776 -15.676 -4.109 1.00 81.75 112 LEU A O 1
ATOM 915 N N . ILE A 1 113 ? 4.526 -15.712 -4.173 1.00 81.12 113 ILE A N 1
ATOM 916 C CA . ILE A 1 113 ? 4.429 -16.461 -5.432 1.00 81.12 113 ILE A CA 1
ATOM 917 C C . ILE A 1 113 ? 5.116 -15.670 -6.547 1.00 81.12 113 ILE A C 1
ATOM 919 O O . ILE A 1 113 ? 5.908 -16.242 -7.282 1.00 81.12 113 ILE A O 1
ATOM 923 N N . GLY A 1 114 ? 4.881 -14.357 -6.633 1.00 74.44 114 GLY A N 1
ATOM 924 C CA . GLY A 1 114 ? 5.533 -13.506 -7.625 1.00 74.44 114 GLY A CA 1
ATOM 925 C C . GLY A 1 114 ? 7.053 -13.495 -7.506 1.00 74.44 114 GLY A C 1
ATOM 926 O O . GLY A 1 114 ? 7.737 -13.665 -8.510 1.00 74.44 114 GLY A O 1
ATOM 927 N N . THR A 1 115 ? 7.590 -13.370 -6.291 1.00 72.00 115 THR A N 1
ATOM 928 C CA . THR A 1 115 ? 9.037 -13.458 -6.058 1.00 72.00 115 THR A CA 1
ATOM 929 C C . THR A 1 115 ? 9.588 -14.829 -6.449 1.00 72.00 115 THR A C 1
ATOM 931 O O . THR A 1 115 ? 10.591 -14.888 -7.148 1.00 72.00 115 THR A O 1
ATOM 934 N N . LEU A 1 116 ? 8.920 -15.923 -6.071 1.00 72.62 116 LEU A N 1
ATOM 935 C CA . LEU A 1 116 ? 9.344 -17.279 -6.435 1.00 72.62 116 LEU A CA 1
ATOM 936 C C . LEU A 1 116 ? 9.307 -17.508 -7.952 1.00 72.62 116 LEU A C 1
ATOM 938 O O . LEU A 1 116 ? 10.243 -18.082 -8.497 1.00 72.62 116 LEU A O 1
ATOM 942 N N . CYS A 1 117 ? 8.266 -17.033 -8.641 1.00 68.88 117 CYS A N 1
ATOM 943 C CA . CYS A 1 117 ? 8.164 -17.113 -10.097 1.00 68.88 117 CYS A CA 1
ATOM 944 C C . CYS A 1 117 ? 9.305 -16.363 -10.793 1.00 68.88 117 CYS A C 1
ATOM 946 O O . CYS A 1 117 ? 9.857 -16.885 -11.755 1.00 68.88 117 CYS A O 1
ATOM 948 N N . LEU A 1 118 ? 9.688 -15.183 -10.294 1.00 65.62 118 LEU A N 1
ATOM 949 C CA . LEU A 1 118 ? 10.836 -14.436 -10.818 1.00 65.62 118 LEU A CA 1
ATOM 950 C C . LEU A 1 118 ? 12.162 -15.162 -10.542 1.00 65.62 118 LEU A C 1
ATOM 952 O O . LEU A 1 118 ? 12.993 -15.270 -11.434 1.00 65.62 118 LEU A O 1
ATOM 956 N N . SER A 1 119 ? 12.342 -15.735 -9.349 1.00 65.38 119 SER A N 1
ATOM 957 C CA . SER A 1 119 ? 13.560 -16.487 -9.005 1.00 65.38 119 SER A CA 1
ATOM 958 C C . SER A 1 119 ? 13.735 -17.791 -9.791 1.00 65.38 119 SER A C 1
ATOM 960 O O . SER A 1 119 ? 14.856 -18.269 -9.926 1.00 65.38 119 SER A O 1
ATOM 962 N N . LEU A 1 120 ? 12.653 -18.386 -10.304 1.00 63.19 120 LEU A N 1
ATOM 963 C CA . LEU A 1 120 ? 12.724 -19.570 -11.169 1.00 63.19 120 LEU A CA 1
ATOM 964 C C . LEU A 1 120 ? 13.243 -19.239 -12.579 1.00 63.19 120 LEU A C 1
ATOM 966 O O . LEU A 1 120 ? 13.784 -20.118 -13.247 1.00 63.19 120 LEU A O 1
ATOM 970 N N . VAL A 1 121 ? 13.107 -17.983 -13.011 1.00 55.84 121 VAL A N 1
ATOM 971 C CA . VAL A 1 121 ? 13.505 -17.509 -14.348 1.00 55.84 121 VAL A CA 1
ATOM 972 C C . VAL A 1 121 ? 14.977 -17.116 -14.417 1.00 55.84 121 VAL A C 1
ATOM 974 O O . VAL A 1 121 ? 15.590 -17.255 -15.464 1.00 55.84 121 VAL A O 1
ATOM 977 N N . ASP A 1 122 ? 15.603 -16.784 -13.289 1.00 53.00 122 ASP A N 1
ATOM 978 C CA . ASP A 1 122 ? 17.060 -16.588 -13.196 1.00 53.00 122 ASP A CA 1
ATOM 979 C C . ASP A 1 122 ? 17.872 -17.907 -13.261 1.00 53.00 122 ASP A C 1
ATOM 981 O O . ASP A 1 122 ? 19.047 -17.955 -12.887 1.00 53.00 122 ASP A O 1
ATOM 985 N N . THR A 1 123 ? 17.278 -19.016 -13.724 1.00 53.97 123 THR A N 1
ATOM 986 C CA . THR A 1 123 ? 17.990 -20.293 -13.867 1.00 53.97 123 THR A CA 1
ATOM 987 C C . THR A 1 123 ? 18.704 -20.371 -15.228 1.00 53.97 123 THR A C 1
ATOM 989 O O . THR A 1 123 ? 18.056 -20.319 -16.270 1.00 53.97 123 THR A O 1
ATOM 992 N N . PRO A 1 124 ? 20.042 -20.549 -15.270 1.00 51.75 124 PRO A N 1
ATOM 993 C CA . PRO A 1 124 ? 20.859 -20.364 -16.481 1.00 51.75 124 PRO A CA 1
ATOM 994 C C . PRO A 1 124 ? 20.711 -21.456 -17.563 1.00 51.75 124 PRO A C 1
ATOM 996 O O . PRO A 1 124 ? 21.556 -21.551 -18.449 1.00 51.75 124 PRO A O 1
ATOM 999 N N . TYR A 1 125 ? 19.687 -22.312 -17.491 1.00 48.34 125 TYR A N 1
ATOM 1000 C CA . TYR A 1 125 ? 19.609 -23.561 -18.262 1.00 48.34 125 TYR A CA 1
ATOM 1001 C C . TYR A 1 125 ? 18.433 -23.674 -19.241 1.00 48.34 125 TYR A C 1
ATOM 1003 O O . TYR A 1 125 ? 18.348 -24.687 -19.936 1.00 48.34 125 TYR A O 1
ATOM 1011 N N . GLU A 1 126 ? 17.561 -22.670 -19.365 1.00 49.44 126 GLU A N 1
ATOM 1012 C CA . GLU A 1 126 ? 16.458 -22.714 -20.336 1.00 49.44 126 GLU A CA 1
ATOM 1013 C C . GLU A 1 126 ? 16.577 -21.643 -21.429 1.00 49.44 126 GLU A C 1
ATOM 1015 O O . GLU A 1 126 ? 17.144 -20.571 -21.211 1.00 49.44 126 GLU A O 1
ATOM 1020 N N . PRO A 1 127 ? 16.069 -21.926 -22.644 1.00 49.91 127 PRO A N 1
ATOM 1021 C CA . PRO A 1 127 ? 16.093 -20.967 -23.735 1.00 49.91 127 PRO A CA 1
ATOM 1022 C C . PRO A 1 127 ? 15.295 -19.715 -23.354 1.00 49.91 127 PRO A C 1
ATOM 1024 O O . PRO A 1 127 ? 14.086 -19.785 -23.125 1.00 49.91 127 PRO A O 1
ATOM 1027 N N . VAL A 1 128 ? 15.996 -18.577 -23.374 1.00 52.34 128 VAL A N 1
ATOM 1028 C CA . VAL A 1 128 ? 15.563 -17.206 -23.035 1.00 52.34 128 VAL A CA 1
ATOM 1029 C C . VAL A 1 128 ? 14.129 -16.872 -23.489 1.00 52.34 128 VAL A C 1
ATOM 1031 O O . VAL A 1 128 ? 13.394 -16.205 -22.778 1.00 52.34 128 VAL A O 1
ATOM 1034 N N . GLY A 1 129 ? 13.661 -17.414 -24.620 1.00 52.34 129 GLY A N 1
ATOM 1035 C CA . GLY A 1 129 ? 12.303 -17.165 -25.116 1.00 52.34 129 GLY A CA 1
ATOM 1036 C C . GLY A 1 129 ? 11.162 -17.722 -24.248 1.00 52.34 129 GLY A C 1
ATOM 1037 O O . GLY A 1 129 ? 10.169 -17.032 -24.041 1.00 52.34 129 GLY A O 1
ATOM 1038 N N . ALA A 1 130 ? 11.261 -18.952 -23.727 1.00 54.59 130 ALA A N 1
ATOM 1039 C CA . ALA A 1 130 ? 10.130 -19.608 -23.050 1.00 54.59 130 ALA A CA 1
ATOM 1040 C C . ALA A 1 130 ? 9.860 -19.052 -21.641 1.00 54.59 130 ALA A C 1
ATOM 1042 O O . ALA A 1 130 ? 8.701 -18.927 -21.229 1.00 54.59 130 ALA A O 1
ATOM 1043 N N . GLN A 1 131 ? 10.924 -18.684 -20.925 1.00 58.88 131 GLN A N 1
ATOM 1044 C CA . GLN A 1 131 ? 10.843 -18.120 -19.580 1.00 58.88 131 GLN A CA 1
ATOM 1045 C C . GLN A 1 131 ? 10.276 -16.693 -19.589 1.00 58.88 131 GLN A C 1
ATOM 1047 O O . GLN A 1 131 ? 9.407 -16.377 -18.772 1.00 58.88 131 GLN A O 1
ATOM 1052 N N . ASP A 1 132 ? 10.659 -15.872 -20.571 1.00 60.22 132 ASP A N 1
ATOM 1053 C CA . ASP A 1 132 ? 10.161 -14.500 -20.726 1.00 60.22 132 ASP A CA 1
ATOM 1054 C C . ASP A 1 132 ? 8.644 -14.453 -20.969 1.00 60.22 132 ASP A C 1
ATOM 1056 O O . ASP A 1 132 ? 7.932 -13.619 -20.395 1.00 60.22 132 ASP A O 1
ATOM 1060 N N . TRP A 1 133 ? 8.103 -15.388 -21.762 1.00 58.41 133 TRP A N 1
ATOM 1061 C CA . TRP A 1 133 ? 6.655 -15.484 -21.970 1.00 58.41 133 TRP A CA 1
ATOM 1062 C C . TRP A 1 133 ? 5.915 -15.947 -20.720 1.00 58.41 133 TRP A C 1
ATOM 1064 O O . TRP A 1 133 ? 4.853 -15.400 -20.426 1.00 58.41 133 TRP A O 1
ATOM 1074 N N . PHE A 1 134 ? 6.453 -16.907 -19.962 1.00 63.44 134 PHE A N 1
ATOM 1075 C CA . PHE A 1 134 ? 5.821 -17.381 -18.728 1.00 63.44 134 PHE A CA 1
ATOM 1076 C C . PHE A 1 134 ? 5.768 -16.284 -17.655 1.00 63.44 134 PHE A C 1
ATOM 1078 O O . PHE A 1 134 ? 4.718 -16.075 -17.042 1.00 63.44 134 PHE A O 1
ATOM 1085 N N . VAL A 1 135 ? 6.851 -15.515 -17.487 1.00 64.31 135 VAL A N 1
ATOM 1086 C CA . VAL A 1 135 ? 6.884 -14.337 -16.600 1.00 64.31 135 VAL A CA 1
ATOM 1087 C C . VAL A 1 135 ? 5.929 -13.260 -17.084 1.00 64.31 135 VAL A C 1
ATOM 1089 O O . VAL A 1 135 ? 5.174 -12.714 -16.282 1.00 64.31 135 VAL A O 1
ATOM 1092 N N . GLY A 1 136 ? 5.902 -12.980 -18.388 1.00 64.50 136 GLY A N 1
ATOM 1093 C CA . GLY A 1 136 ? 4.968 -12.023 -18.976 1.00 64.50 136 GLY A CA 1
ATOM 1094 C C . GLY A 1 136 ? 3.505 -12.395 -18.712 1.00 64.50 136 GLY A C 1
ATOM 1095 O O . GLY A 1 136 ? 2.714 -11.550 -18.293 1.00 64.50 136 GLY A O 1
ATOM 1096 N N . LEU A 1 137 ? 3.149 -13.670 -18.883 1.00 67.00 137 LEU A N 1
ATOM 1097 C CA . LEU A 1 137 ? 1.794 -14.189 -18.671 1.00 67.00 137 LEU A CA 1
ATOM 1098 C C . LEU A 1 137 ? 1.416 -14.206 -17.183 1.00 67.00 137 LEU A C 1
ATOM 1100 O O . LEU A 1 137 ? 0.306 -13.807 -16.822 1.00 67.00 137 LEU A O 1
ATOM 1104 N N . PHE A 1 138 ? 2.353 -14.581 -16.307 1.00 69.00 138 PHE A N 1
ATOM 1105 C CA . PHE A 1 138 ? 2.175 -14.478 -14.861 1.00 69.00 138 PHE A CA 1
ATOM 1106 C C . PHE A 1 138 ? 1.954 -13.025 -14.431 1.00 69.00 138 PHE A C 1
ATOM 1108 O O . PHE A 1 138 ? 0.991 -12.743 -13.723 1.00 69.00 138 PHE A O 1
ATOM 1115 N N . CYS A 1 139 ? 2.776 -12.086 -14.903 1.00 68.38 139 CYS A N 1
ATOM 1116 C CA . CYS A 1 139 ? 2.624 -10.660 -14.621 1.00 68.38 139 CYS A CA 1
ATOM 1117 C C . CYS A 1 139 ? 1.277 -10.118 -15.119 1.00 68.38 139 CYS A C 1
ATOM 1119 O O . CYS A 1 139 ? 0.619 -9.371 -14.395 1.00 68.38 139 CYS A O 1
ATOM 1121 N N . LEU A 1 140 ? 0.819 -10.538 -16.304 1.00 70.06 140 LEU A N 1
ATOM 1122 C CA . LEU A 1 140 ? -0.480 -10.146 -16.861 1.00 70.06 140 LEU A CA 1
ATOM 1123 C C . LEU A 1 140 ? -1.672 -10.608 -16.012 1.00 70.06 140 LEU A C 1
ATOM 1125 O O . LEU A 1 140 ? -2.675 -9.902 -15.956 1.00 70.06 140 LEU A O 1
ATOM 1129 N N . ILE A 1 141 ? -1.577 -11.757 -15.336 1.00 75.31 141 ILE A N 1
ATOM 1130 C CA . ILE A 1 141 ? -2.652 -12.287 -14.480 1.00 75.31 141 ILE A CA 1
ATOM 1131 C C . ILE A 1 141 ? -2.515 -11.788 -13.035 1.00 75.31 141 ILE A C 1
ATOM 1133 O O . ILE A 1 141 ? -3.494 -11.366 -12.416 1.00 75.31 141 ILE A O 1
ATOM 1137 N N . ALA A 1 142 ? -1.304 -11.815 -12.481 1.00 75.50 142 ALA A N 1
ATOM 1138 C CA . ALA A 1 142 ? -1.036 -11.471 -11.091 1.00 75.50 142 ALA A CA 1
ATOM 1139 C C . ALA A 1 142 ? -1.242 -9.977 -10.816 1.00 75.50 142 ALA A C 1
ATOM 1141 O O . ALA A 1 142 ? -1.760 -9.615 -9.759 1.00 75.50 142 ALA A O 1
ATOM 1142 N N . LEU A 1 143 ? -0.889 -9.099 -11.761 1.00 75.19 143 LEU A N 1
ATOM 1143 C CA . LEU A 1 143 ? -0.964 -7.653 -11.566 1.00 75.19 143 LEU A CA 1
ATOM 1144 C C . LEU A 1 143 ? -2.412 -7.141 -11.405 1.00 75.19 143 LEU A C 1
ATOM 1146 O O . LEU A 1 143 ? -2.666 -6.438 -10.424 1.00 75.19 143 LEU A O 1
ATOM 1150 N N . PRO A 1 144 ? -3.400 -7.528 -12.243 1.00 81.81 144 PRO A N 1
ATOM 1151 C CA . PRO A 1 144 ? -4.810 -7.211 -12.001 1.00 81.81 144 PRO A CA 1
ATOM 1152 C C . PRO A 1 144 ? -5.334 -7.731 -10.659 1.00 81.81 144 PRO A C 1
ATOM 1154 O O . PRO A 1 144 ? -6.081 -7.030 -9.972 1.00 81.81 144 PRO A O 1
ATOM 1157 N N . VAL A 1 145 ? -4.927 -8.939 -10.256 1.00 85.44 145 VAL A N 1
ATOM 1158 C CA . VAL A 1 145 ? -5.341 -9.534 -8.978 1.00 85.44 145 VAL A CA 1
ATOM 1159 C C . VAL A 1 145 ? -4.763 -8.750 -7.799 1.00 85.44 145 VAL A C 1
ATOM 1161 O O . VAL A 1 145 ? -5.501 -8.405 -6.877 1.00 85.44 145 VAL A O 1
ATOM 1164 N N . LEU A 1 146 ? -3.478 -8.392 -7.843 1.00 82.62 146 LEU A N 1
ATOM 1165 C CA . LEU A 1 146 ? -2.831 -7.558 -6.827 1.00 82.62 146 LEU A CA 1
ATOM 1166 C C . LEU A 1 146 ? -3.461 -6.164 -6.749 1.00 82.62 146 LEU A C 1
ATOM 1168 O O . LEU A 1 146 ? -3.736 -5.679 -5.651 1.00 82.62 146 LEU A O 1
ATOM 1172 N N . ILE A 1 147 ? -3.761 -5.549 -7.896 1.00 85.38 147 ILE A N 1
ATOM 1173 C CA . ILE A 1 147 ? -4.486 -4.275 -7.984 1.00 85.38 147 ILE A CA 1
ATOM 1174 C C . ILE A 1 147 ? -5.854 -4.384 -7.305 1.00 85.38 147 ILE A C 1
ATOM 1176 O O . ILE A 1 147 ? -6.216 -3.527 -6.496 1.00 85.38 147 ILE A O 1
ATOM 1180 N N . TYR A 1 148 ? -6.602 -5.450 -7.593 1.00 89.31 148 TYR A N 1
ATOM 1181 C CA . TYR A 1 148 ? -7.905 -5.694 -6.989 1.00 89.31 148 TYR A CA 1
ATOM 1182 C C . TYR A 1 148 ? -7.806 -5.901 -5.472 1.00 89.31 148 TYR A C 1
ATOM 1184 O O . TYR A 1 148 ? -8.562 -5.282 -4.721 1.00 89.31 148 TYR A O 1
ATOM 1192 N N . ILE A 1 149 ? -6.860 -6.721 -5.001 1.00 90.25 149 ILE A N 1
ATOM 1193 C CA . ILE A 1 149 ? -6.630 -6.951 -3.568 1.00 90.25 149 ILE A CA 1
ATOM 1194 C C . ILE A 1 149 ? -6.281 -5.633 -2.872 1.00 90.25 149 ILE A C 1
ATOM 1196 O O . ILE A 1 149 ? -6.881 -5.307 -1.846 1.00 90.25 149 ILE A O 1
ATOM 1200 N N . PHE A 1 150 ? -5.371 -4.844 -3.447 1.00 87.31 150 PHE A N 1
ATOM 1201 C CA . PHE A 1 150 ? -4.947 -3.563 -2.888 1.00 87.31 150 PHE A CA 1
ATOM 1202 C C . PHE A 1 150 ? -6.095 -2.546 -2.846 1.00 87.31 150 PHE A C 1
ATOM 1204 O O . PHE A 1 150 ? -6.281 -1.853 -1.842 1.00 87.31 150 PHE A O 1
ATOM 1211 N N . TYR A 1 151 ? -6.915 -2.492 -3.898 1.00 91.81 151 TYR A N 1
ATOM 1212 C CA . TYR A 1 151 ? -8.126 -1.677 -3.931 1.00 91.81 151 TYR A CA 1
ATOM 1213 C C . TYR A 1 151 ? -9.109 -2.073 -2.826 1.00 91.81 151 TYR A C 1
ATOM 1215 O O . TYR A 1 151 ? -9.538 -1.221 -2.046 1.00 91.81 151 TYR A O 1
ATOM 1223 N N . GLN A 1 152 ? -9.432 -3.366 -2.716 1.00 92.94 152 GLN A N 1
ATOM 1224 C CA . GLN A 1 152 ? -10.351 -3.874 -1.699 1.00 92.94 152 GLN A CA 1
ATOM 1225 C C . GLN A 1 152 ? -9.817 -3.622 -0.288 1.00 92.94 152 GLN A C 1
ATOM 1227 O O . GLN A 1 152 ? -10.561 -3.170 0.576 1.00 92.94 152 GLN A O 1
ATOM 1232 N N . MET A 1 153 ? -8.524 -3.842 -0.049 1.00 92.12 153 MET A N 1
ATOM 1233 C CA . MET A 1 153 ? -7.908 -3.619 1.257 1.00 92.12 153 MET A CA 1
ATOM 1234 C C . MET A 1 153 ? -8.042 -2.158 1.699 1.00 92.12 153 MET A C 1
ATOM 1236 O O . MET A 1 153 ? -8.441 -1.889 2.829 1.00 92.12 153 MET A O 1
ATOM 1240 N N . ASN A 1 154 ? -7.774 -1.208 0.803 1.00 91.75 154 ASN A N 1
ATOM 1241 C CA . ASN A 1 154 ? -7.853 0.216 1.121 1.00 91.75 154 ASN A CA 1
ATOM 1242 C C . ASN A 1 154 ? -9.278 0.761 1.163 1.00 91.75 154 ASN A C 1
ATOM 1244 O O . ASN A 1 154 ? -9.558 1.688 1.921 1.00 91.75 154 ASN A O 1
ATOM 1248 N N . ARG A 1 155 ? -10.201 0.157 0.411 1.00 93.00 155 ARG A N 1
ATOM 1249 C CA . ARG A 1 155 ? -11.638 0.402 0.555 1.00 93.00 155 ARG A CA 1
ATOM 1250 C C . ARG A 1 155 ? -12.128 -0.027 1.938 1.00 93.00 155 ARG A C 1
ATOM 1252 O O . ARG A 1 155 ? -12.874 0.708 2.583 1.00 93.00 155 ARG A O 1
ATOM 1259 N N . GLU A 1 156 ? -11.674 -1.184 2.420 1.00 91.75 156 GLU A N 1
ATOM 1260 C CA . GLU A 1 156 ? -11.961 -1.640 3.780 1.00 91.75 156 GLU A CA 1
ATOM 1261 C C . GLU A 1 156 ? -11.330 -0.743 4.836 1.00 91.75 156 GLU A C 1
ATOM 1263 O O . GLU A 1 156 ? -11.980 -0.399 5.821 1.00 91.75 156 GLU A O 1
ATOM 1268 N N . LEU A 1 157 ? -10.094 -0.311 4.603 1.00 91.94 157 LEU A N 1
ATOM 1269 C CA . LEU A 1 157 ? -9.389 0.584 5.502 1.00 91.94 157 LEU A CA 1
ATOM 1270 C C . LEU A 1 157 ? -10.085 1.941 5.617 1.00 91.94 157 LEU A C 1
ATOM 1272 O O . LEU A 1 157 ? -10.310 2.406 6.731 1.00 91.94 157 LEU A O 1
ATOM 1276 N N . SER A 1 158 ? -10.482 2.547 4.493 1.00 92.50 158 SER A N 1
ATOM 1277 C CA . SER A 1 158 ? -11.251 3.793 4.494 1.00 92.50 158 SER A CA 1
ATOM 1278 C C . SER A 1 158 ? -12.544 3.650 5.282 1.00 92.50 158 SER A C 1
ATOM 1280 O O . SER A 1 158 ? -12.812 4.489 6.133 1.00 92.50 158 SER A O 1
ATOM 1282 N N . PHE A 1 159 ? -13.304 2.577 5.051 1.00 91.06 159 PHE A N 1
ATOM 1283 C CA . PHE A 1 159 ? -14.582 2.350 5.723 1.00 91.06 159 PHE A CA 1
ATOM 1284 C C . PHE A 1 159 ? -14.441 2.239 7.245 1.00 91.06 159 PHE A C 1
ATOM 1286 O O . PHE A 1 159 ? -15.137 2.933 7.979 1.00 91.06 159 PHE A O 1
ATOM 1293 N N . ILE A 1 160 ? -13.517 1.407 7.736 1.00 91.81 160 ILE A N 1
ATOM 1294 C CA . ILE A 1 160 ? -13.362 1.179 9.182 1.00 91.81 160 ILE A CA 1
ATOM 1295 C C . ILE A 1 160 ? -12.684 2.345 9.908 1.00 91.81 160 ILE A C 1
ATOM 1297 O O . ILE A 1 160 ? -12.897 2.506 11.103 1.00 91.81 160 ILE A O 1
ATOM 1301 N N . THR A 1 161 ? -11.844 3.131 9.232 1.00 91.44 161 THR A N 1
ATOM 1302 C CA . THR A 1 161 ? -11.138 4.277 9.841 1.00 91.44 161 THR A CA 1
ATOM 1303 C C . THR A 1 161 ? -11.878 5.601 9.669 1.00 91.44 161 THR A C 1
ATOM 1305 O O . THR A 1 161 ? -11.430 6.612 10.206 1.00 91.44 161 THR A O 1
ATOM 1308 N N . ASP A 1 162 ? -12.985 5.584 8.920 1.00 90.44 162 ASP A N 1
ATOM 1309 C CA . ASP A 1 162 ? -13.696 6.763 8.424 1.00 90.44 162 ASP A CA 1
ATOM 1310 C C . ASP A 1 162 ? -12.761 7.797 7.765 1.00 90.44 162 ASP A C 1
ATOM 1312 O O . ASP A 1 162 ? -12.874 9.008 7.944 1.00 90.44 162 ASP A O 1
ATOM 1316 N N . GLU A 1 163 ? -11.773 7.309 7.007 1.00 91.44 163 GLU A N 1
ATOM 1317 C CA . GLU A 1 163 ? -10.769 8.160 6.376 1.00 91.44 163 GLU A CA 1
ATOM 1318 C C . GLU A 1 163 ? -10.710 7.946 4.860 1.00 91.44 163 GLU A C 1
ATOM 1320 O O . GLU A 1 163 ? -10.153 6.972 4.339 1.00 91.44 163 GLU A O 1
ATOM 1325 N N . LYS A 1 164 ? -11.262 8.911 4.120 1.00 91.12 164 LYS A N 1
ATOM 1326 C CA . LYS A 1 164 ? -11.347 8.905 2.653 1.00 91.12 164 LYS A CA 1
ATOM 1327 C C . LYS A 1 164 ? -9.990 8.962 1.954 1.00 91.12 164 LYS A C 1
ATOM 1329 O O . LYS A 1 164 ? -9.892 8.569 0.789 1.00 91.12 164 LYS A O 1
ATOM 1334 N N . TRP A 1 165 ? -8.945 9.466 2.620 1.00 91.50 165 TRP A N 1
ATOM 1335 C CA . TRP A 1 165 ? -7.618 9.613 2.009 1.00 91.50 165 TRP A CA 1
ATOM 1336 C C . TRP A 1 165 ? -6.974 8.262 1.635 1.00 91.50 165 TRP A C 1
ATOM 1338 O O . TRP A 1 165 ? -6.236 8.226 0.649 1.00 91.50 165 TRP A O 1
ATOM 1348 N N . PHE A 1 166 ? -7.305 7.148 2.308 1.00 91.50 166 PHE A N 1
ATOM 1349 C CA . PHE A 1 166 ? -6.807 5.807 1.941 1.00 91.50 166 PHE A CA 1
ATOM 1350 C C . PHE A 1 166 ? -7.341 5.335 0.580 1.00 91.50 166 PHE A C 1
ATOM 1352 O O . PHE A 1 166 ? -6.572 4.993 -0.320 1.00 91.50 166 PHE A O 1
ATOM 1359 N N . LEU A 1 167 ? -8.658 5.375 0.371 1.00 91.69 167 LEU A N 1
ATOM 1360 C CA . LEU A 1 167 ? -9.253 4.970 -0.902 1.00 91.69 167 LEU A CA 1
ATOM 1361 C C . LEU A 1 167 ? -8.958 5.985 -2.013 1.00 91.69 167 LEU A C 1
ATOM 1363 O O . LEU A 1 167 ? -8.720 5.598 -3.156 1.00 91.69 167 LEU A O 1
ATOM 1367 N N . LYS A 1 168 ? -8.917 7.283 -1.690 1.00 91.38 168 LYS A N 1
ATOM 1368 C CA . LYS A 1 168 ? -8.577 8.329 -2.660 1.00 91.38 168 LYS A CA 1
ATOM 1369 C C . LYS A 1 168 ? -7.146 8.181 -3.186 1.00 91.38 168 LYS A C 1
ATOM 1371 O O . LYS A 1 168 ? -6.952 8.226 -4.398 1.00 91.38 168 LYS A O 1
ATOM 1376 N N . SER A 1 169 ? -6.165 7.987 -2.300 1.00 89.50 169 SER A N 1
ATOM 1377 C CA . SER A 1 169 ? -4.773 7.729 -2.704 1.00 89.50 169 SER A CA 1
ATOM 1378 C C . SER A 1 169 ? -4.669 6.459 -3.542 1.00 89.50 169 SER A C 1
ATOM 1380 O O . SER A 1 169 ? -4.058 6.484 -4.604 1.00 89.50 169 SER A O 1
ATOM 1382 N N . THR A 1 170 ? -5.364 5.390 -3.147 1.00 90.00 170 THR A N 1
ATOM 1383 C CA . THR A 1 170 ? -5.391 4.134 -3.906 1.00 90.00 170 THR A CA 1
ATOM 1384 C C . THR A 1 170 ? -5.935 4.323 -5.321 1.00 90.00 170 THR A C 1
ATOM 1386 O O . THR A 1 170 ? -5.292 3.899 -6.274 1.00 90.00 170 THR A O 1
ATOM 1389 N N . LYS A 1 171 ? -7.067 5.022 -5.503 1.00 89.69 171 LYS A N 1
ATOM 1390 C CA . LYS A 1 171 ? -7.606 5.319 -6.844 1.00 89.69 171 LYS A CA 1
ATOM 1391 C C . LYS A 1 171 ? -6.605 6.098 -7.710 1.00 89.69 171 LYS A C 1
ATOM 1393 O O . LYS A 1 171 ? -6.473 5.799 -8.893 1.00 89.69 171 LYS A O 1
ATOM 1398 N N . MET A 1 172 ? -5.897 7.073 -7.132 1.00 88.06 172 MET A N 1
ATOM 1399 C CA . MET A 1 172 ? -4.869 7.838 -7.853 1.00 88.06 172 MET A CA 1
ATOM 1400 C C . MET A 1 172 ? -3.660 6.972 -8.219 1.00 88.06 172 MET A C 1
ATOM 1402 O O . MET A 1 172 ? -3.180 7.055 -9.346 1.00 88.06 172 MET A O 1
ATOM 1406 N N . MET A 1 173 ? -3.211 6.106 -7.308 1.00 87.12 173 MET A N 1
ATOM 1407 C CA . MET A 1 173 ? -2.097 5.191 -7.556 1.00 87.12 173 MET A CA 1
ATOM 1408 C C . MET A 1 173 ? -2.429 4.189 -8.664 1.00 87.12 173 MET A C 1
ATOM 1410 O O . MET A 1 173 ? -1.627 3.993 -9.567 1.00 87.12 173 MET A O 1
ATOM 1414 N N . LEU A 1 174 ? -3.635 3.612 -8.645 1.00 86.44 174 LEU A N 1
ATOM 1415 C CA . LEU A 1 174 ? -4.099 2.692 -9.687 1.00 86.44 174 LEU A CA 1
ATOM 1416 C C . LEU A 1 174 ? -4.212 3.371 -11.051 1.00 86.44 174 LEU A C 1
ATOM 1418 O O . LEU A 1 174 ? -3.791 2.800 -12.051 1.00 86.44 174 LEU A O 1
ATOM 1422 N N . PHE A 1 175 ? -4.729 4.600 -11.095 1.00 85.56 175 PHE A N 1
ATOM 1423 C CA . PHE A 1 175 ? -4.759 5.381 -12.329 1.00 85.56 175 PHE A CA 1
ATOM 1424 C C . PHE A 1 175 ? -3.343 5.634 -12.871 1.00 85.56 175 PHE A C 1
ATOM 1426 O O . PHE A 1 175 ? -3.099 5.441 -14.059 1.00 85.56 175 PHE A O 1
ATOM 1433 N N . GLY A 1 176 ? -2.398 5.986 -11.991 1.00 83.12 176 GLY A N 1
ATOM 1434 C CA . GLY A 1 176 ? -0.984 6.118 -12.343 1.00 83.12 176 GLY A CA 1
ATOM 1435 C C . GLY A 1 176 ? -0.383 4.818 -12.884 1.00 83.12 176 GLY A C 1
ATOM 1436 O O . GLY A 1 176 ? 0.274 4.838 -13.917 1.00 83.12 176 GLY A O 1
ATOM 1437 N N . LEU A 1 177 ? -0.658 3.674 -12.252 1.00 80.94 177 LEU A N 1
ATOM 1438 C CA . LEU A 1 177 ? -0.177 2.368 -12.717 1.00 80.94 177 LEU A CA 1
ATOM 1439 C C . LEU A 1 177 ? -0.731 1.992 -14.099 1.00 80.94 177 LEU A C 1
ATOM 1441 O O . LEU A 1 177 ? 0.013 1.487 -14.934 1.00 80.94 177 LEU A O 1
ATOM 1445 N N . VAL A 1 178 ? -2.010 2.271 -14.368 1.00 83.00 178 VAL A N 1
ATOM 1446 C CA . VAL A 1 178 ? -2.611 2.037 -15.692 1.00 83.00 178 VAL A CA 1
ATOM 1447 C C . VAL A 1 178 ? -1.956 2.919 -16.755 1.00 83.00 178 VAL A C 1
ATOM 1449 O O . VAL A 1 178 ? -1.616 2.424 -17.826 1.00 83.00 178 VAL A O 1
ATOM 1452 N N . LEU A 1 179 ? -1.728 4.203 -16.460 1.00 82.81 179 LEU A N 1
ATOM 1453 C CA . LEU A 1 179 ? -1.002 5.094 -17.370 1.00 82.81 179 LEU A CA 1
ATOM 1454 C C . LEU A 1 179 ? 0.419 4.595 -17.636 1.00 82.81 179 LEU A C 1
ATOM 1456 O O . LEU A 1 179 ? 0.850 4.576 -18.786 1.00 82.81 179 LEU A O 1
ATOM 1460 N N . LEU A 1 180 ? 1.119 4.137 -16.596 1.00 80.44 180 LEU A N 1
ATOM 1461 C CA . LEU A 1 180 ? 2.470 3.596 -16.714 1.00 80.44 180 LEU A CA 1
ATOM 1462 C C . LEU A 1 180 ? 2.501 2.360 -17.622 1.00 80.44 180 LEU A C 1
ATOM 1464 O O . LEU A 1 180 ? 3.407 2.228 -18.439 1.00 80.44 180 LEU A O 1
ATOM 1468 N N . LEU A 1 181 ? 1.487 1.495 -17.531 1.00 76.56 181 LEU A N 1
ATOM 1469 C CA . LEU A 1 181 ? 1.350 0.316 -18.384 1.00 76.56 181 LEU A CA 1
ATOM 1470 C C . LEU A 1 181 ? 1.107 0.705 -19.850 1.00 76.56 181 LEU A C 1
ATOM 1472 O O . LEU A 1 181 ? 1.769 0.172 -20.736 1.00 76.56 181 LEU A O 1
ATOM 1476 N N . ILE A 1 182 ? 0.226 1.677 -20.113 1.00 79.12 182 ILE A N 1
ATOM 1477 C CA . ILE A 1 182 ? -0.026 2.194 -21.471 1.00 79.12 182 ILE A CA 1
ATOM 1478 C C . ILE A 1 182 ? 1.257 2.782 -22.076 1.00 79.12 182 ILE A C 1
ATOM 1480 O O . ILE A 1 182 ? 1.592 2.487 -23.223 1.00 79.12 182 ILE A O 1
ATOM 1484 N N . ILE A 1 183 ? 1.995 3.579 -21.297 1.00 79.62 183 ILE A N 1
ATOM 1485 C CA . ILE A 1 183 ? 3.271 4.173 -21.718 1.00 79.62 183 ILE A CA 1
ATOM 1486 C C . ILE A 1 183 ? 4.312 3.078 -21.980 1.00 79.62 183 ILE A C 1
ATOM 1488 O O . ILE A 1 183 ? 5.001 3.132 -22.996 1.00 79.62 183 ILE A O 1
ATOM 1492 N N . GLY A 1 184 ? 4.399 2.068 -21.108 1.00 68.94 184 GLY A N 1
ATOM 1493 C CA . GLY A 1 184 ? 5.319 0.939 -21.252 1.00 68.94 184 GLY A CA 1
ATOM 1494 C C . GLY A 1 184 ? 5.061 0.122 -22.520 1.00 68.94 184 GLY A C 1
ATOM 1495 O O . GLY A 1 184 ? 5.989 -0.140 -23.280 1.00 68.94 184 GLY A O 1
ATOM 1496 N N . VAL A 1 185 ? 3.798 -0.205 -22.808 1.00 71.75 185 VAL A N 1
ATOM 1497 C CA . VAL A 1 185 ? 3.410 -0.885 -24.056 1.00 71.75 185 VAL A CA 1
ATOM 1498 C C . VAL A 1 185 ? 3.733 -0.016 -25.276 1.00 71.75 185 VAL A C 1
ATOM 1500 O O . VAL A 1 185 ? 4.301 -0.511 -26.247 1.00 71.75 185 VAL A O 1
ATOM 1503 N N . GLY A 1 186 ? 3.443 1.287 -25.215 1.00 70.50 186 GLY A N 1
ATOM 1504 C CA . GLY A 1 186 ? 3.783 2.232 -26.282 1.00 70.50 186 GLY A CA 1
ATOM 1505 C C . GLY A 1 186 ? 5.288 2.305 -26.564 1.00 70.50 186 GLY A C 1
ATOM 1506 O O . GLY A 1 186 ? 5.695 2.327 -27.725 1.00 70.50 186 GLY A O 1
ATOM 1507 N N . ALA A 1 187 ? 6.119 2.275 -25.520 1.00 69.31 187 ALA A N 1
ATOM 1508 C CA . ALA A 1 187 ? 7.574 2.263 -25.646 1.00 69.31 187 ALA A CA 1
ATOM 1509 C C . ALA A 1 187 ? 8.099 0.970 -26.299 1.00 69.31 187 ALA A C 1
ATOM 1511 O O . ALA A 1 187 ? 8.968 1.040 -27.167 1.00 69.31 187 ALA A O 1
ATOM 1512 N N . ILE A 1 188 ? 7.544 -0.196 -25.945 1.00 67.31 188 ILE A N 1
ATOM 1513 C CA . ILE A 1 188 ? 7.920 -1.495 -26.537 1.00 67.31 188 ILE A CA 1
ATOM 1514 C C . ILE A 1 188 ? 7.566 -1.549 -28.031 1.00 67.31 188 ILE A C 1
ATOM 1516 O O . ILE A 1 188 ? 8.368 -2.004 -28.850 1.00 67.31 188 ILE A O 1
ATOM 1520 N N . ILE A 1 189 ? 6.386 -1.050 -28.410 1.00 69.44 189 ILE A N 1
ATOM 1521 C CA . ILE A 1 189 ? 5.955 -0.995 -29.816 1.00 69.44 189 ILE A CA 1
ATOM 1522 C C . ILE A 1 189 ? 6.905 -0.111 -30.635 1.00 69.44 189 ILE A C 1
ATOM 1524 O O . ILE A 1 189 ? 7.291 -0.476 -31.741 1.00 69.44 189 ILE A O 1
ATOM 1528 N N . LEU A 1 190 ? 7.344 1.021 -30.080 1.00 67.75 190 LEU A N 1
ATOM 1529 C CA . LEU A 1 190 ? 8.289 1.908 -30.763 1.00 67.75 190 LEU A CA 1
ATOM 1530 C C . LEU A 1 190 ? 9.690 1.319 -30.881 1.00 67.75 190 LEU A C 1
ATOM 1532 O O . LEU A 1 190 ? 10.326 1.495 -31.914 1.00 67.75 190 LEU A O 1
ATOM 1536 N N . ALA A 1 191 ? 10.157 0.611 -29.851 1.00 63.16 191 ALA A N 1
ATOM 1537 C CA . ALA A 1 191 ? 11.452 -0.062 -29.865 1.00 63.16 191 ALA A CA 1
ATOM 1538 C C . ALA A 1 191 ? 11.510 -1.205 -30.895 1.00 63.16 191 ALA A C 1
ATOM 1540 O O . ALA A 1 191 ? 12.571 -1.483 -31.446 1.00 63.16 191 ALA A O 1
ATOM 1541 N N . THR A 1 192 ? 10.373 -1.853 -31.168 1.00 63.34 192 THR A N 1
ATOM 1542 C CA . THR A 1 192 ? 10.258 -2.942 -32.154 1.00 63.34 192 THR A CA 1
ATOM 1543 C C . THR A 1 192 ? 9.940 -2.448 -33.569 1.00 63.34 192 THR A C 1
ATOM 1545 O O . THR A 1 192 ? 10.191 -3.162 -34.540 1.00 63.34 192 THR A O 1
ATOM 1548 N N . SER A 1 193 ? 9.440 -1.218 -33.721 1.00 62.38 193 SER A N 1
ATOM 1549 C CA . SER A 1 193 ? 9.214 -0.591 -35.025 1.00 62.38 193 SER A CA 1
ATOM 1550 C C . SER A 1 193 ? 10.477 0.104 -35.552 1.00 62.38 193 SER A C 1
ATOM 1552 O O . SER A 1 193 ? 11.039 0.984 -34.900 1.00 62.38 193 SER A O 1
ATOM 1554 N N . VAL A 1 194 ? 10.910 -0.247 -36.767 1.00 53.62 194 VAL A N 1
ATOM 1555 C CA . VAL A 1 194 ? 12.026 0.412 -37.467 1.00 53.62 194 VAL A CA 1
ATOM 1556 C C . VAL A 1 194 ? 11.592 1.829 -37.866 1.00 53.62 194 VAL A C 1
ATOM 1558 O O . VAL A 1 194 ? 11.007 2.025 -38.927 1.00 53.62 194 VAL A O 1
ATOM 1561 N N . GLY A 1 195 ? 11.824 2.815 -36.994 1.00 55.94 195 GLY A N 1
ATOM 1562 C CA . GLY A 1 195 ? 11.557 4.229 -37.295 1.00 55.94 195 GLY A CA 1
ATOM 1563 C C . GLY A 1 195 ? 10.931 5.059 -36.173 1.00 55.94 195 GLY A C 1
ATOM 1564 O O . GLY A 1 195 ? 10.123 5.942 -36.462 1.00 55.94 195 GLY A O 1
ATOM 1565 N N . ALA A 1 196 ? 11.271 4.817 -34.903 1.00 57.97 196 ALA A N 1
ATOM 1566 C CA . ALA A 1 196 ? 10.827 5.691 -33.820 1.00 57.97 196 ALA A CA 1
ATOM 1567 C C . ALA A 1 196 ? 11.373 7.117 -34.029 1.00 57.97 196 ALA A C 1
ATOM 1569 O O . ALA A 1 196 ? 12.579 7.359 -33.952 1.00 57.97 196 ALA A O 1
ATOM 1570 N N . SER A 1 197 ? 10.489 8.079 -34.305 1.00 66.25 197 SER A N 1
ATOM 1571 C CA . SER A 1 197 ? 10.887 9.483 -34.375 1.00 66.25 197 SER A CA 1
ATOM 1572 C C . SER A 1 197 ? 11.274 9.975 -32.976 1.00 66.25 197 SER A C 1
ATOM 1574 O O . SER A 1 197 ? 10.605 9.676 -31.982 1.00 66.25 197 SER A O 1
ATOM 1576 N N . SER A 1 198 ? 12.349 10.760 -32.887 1.00 71.06 198 SER A N 1
ATOM 1577 C CA . SER A 1 198 ? 12.854 11.334 -31.629 1.00 71.06 198 SER A CA 1
ATOM 1578 C C . SER A 1 198 ? 11.783 12.108 -30.846 1.00 71.06 198 SER A C 1
ATOM 1580 O O . SER A 1 198 ? 11.810 12.145 -29.619 1.00 71.06 198 SER A O 1
ATOM 1582 N N . VAL A 1 199 ? 10.786 12.661 -31.543 1.00 73.38 199 VAL A N 1
ATOM 1583 C CA . VAL A 1 199 ? 9.646 13.381 -30.960 1.00 73.38 199 VAL A CA 1
ATOM 1584 C C . VAL A 1 199 ? 8.737 12.461 -30.139 1.00 73.38 199 VAL A C 1
ATOM 1586 O O . VAL A 1 199 ? 8.329 12.829 -29.040 1.00 73.38 199 VAL A O 1
ATOM 1589 N N . ILE A 1 200 ? 8.437 11.252 -30.627 1.00 73.81 200 ILE A N 1
ATOM 1590 C CA . ILE A 1 200 ? 7.556 10.317 -29.911 1.00 73.81 200 ILE A CA 1
ATOM 1591 C C . ILE A 1 200 ? 8.247 9.805 -28.639 1.00 73.81 200 ILE A C 1
ATOM 1593 O O . ILE A 1 200 ? 7.611 9.706 -27.589 1.00 73.81 200 ILE A O 1
ATOM 1597 N N . ALA A 1 201 ? 9.560 9.563 -28.697 1.00 71.75 201 ALA A N 1
ATOM 1598 C CA . ALA A 1 201 ? 10.346 9.180 -27.526 1.00 71.75 201 ALA A CA 1
ATOM 1599 C C . ALA A 1 201 ? 10.322 10.264 -26.428 1.00 71.75 201 ALA A C 1
ATOM 1601 O O . ALA A 1 201 ? 10.145 9.948 -25.251 1.00 71.75 201 ALA A O 1
ATOM 1602 N N . VAL A 1 202 ? 10.426 11.545 -26.804 1.00 76.44 202 VAL A N 1
ATOM 1603 C CA . VAL A 1 202 ? 10.328 12.678 -25.863 1.00 76.44 202 VAL A CA 1
ATOM 1604 C C . VAL A 1 202 ? 8.931 12.781 -25.243 1.00 76.44 202 VAL A C 1
ATOM 1606 O O . VAL A 1 202 ? 8.809 12.992 -24.037 1.00 76.44 202 VAL A O 1
ATOM 1609 N N . ILE A 1 203 ? 7.867 12.588 -26.028 1.00 80.12 203 ILE A N 1
ATOM 1610 C CA . ILE A 1 203 ? 6.488 12.603 -25.509 1.00 80.12 203 ILE A CA 1
ATOM 1611 C C . ILE A 1 203 ? 6.280 11.479 -24.488 1.00 80.12 203 ILE A C 1
ATOM 1613 O O . ILE A 1 203 ? 5.703 11.716 -23.425 1.00 80.12 203 ILE A O 1
ATOM 1617 N N . LEU A 1 204 ? 6.777 10.271 -24.769 1.00 79.06 204 LEU A N 1
ATOM 1618 C CA . LEU A 1 204 ? 6.671 9.150 -23.836 1.00 79.06 204 LEU A CA 1
ATOM 1619 C C . LEU A 1 204 ? 7.497 9.359 -22.564 1.00 79.06 204 LEU A C 1
ATOM 1621 O O . LEU A 1 204 ? 7.011 9.022 -21.486 1.00 79.06 204 LEU A O 1
ATOM 1625 N N . SER A 1 205 ? 8.692 9.957 -22.642 1.00 74.56 205 SER A N 1
ATOM 1626 C CA . SER A 1 205 ? 9.489 10.248 -21.440 1.00 74.56 205 SER A CA 1
ATOM 1627 C C . SER A 1 205 ? 8.837 11.325 -20.558 1.00 74.56 205 SER A C 1
ATOM 1629 O O . SER A 1 205 ? 8.809 11.192 -19.330 1.00 74.56 205 SER A O 1
ATOM 1631 N N . LEU A 1 206 ? 8.223 12.348 -21.166 1.00 81.75 206 LEU A N 1
ATOM 1632 C CA . LEU A 1 206 ? 7.437 13.361 -20.456 1.00 81.75 206 LEU A CA 1
ATOM 1633 C C . LEU A 1 206 ? 6.195 12.745 -19.801 1.00 81.75 206 LEU A C 1
ATOM 1635 O O . LEU A 1 206 ? 5.918 13.015 -18.631 1.00 81.75 206 LEU A O 1
ATOM 1639 N N . ALA A 1 207 ? 5.476 11.878 -20.518 1.00 82.75 207 ALA A N 1
ATOM 1640 C CA . ALA A 1 207 ? 4.316 11.166 -19.985 1.00 82.75 207 ALA A CA 1
ATOM 1641 C C . ALA A 1 207 ? 4.702 10.230 -18.827 1.00 82.75 207 ALA A C 1
ATOM 1643 O O . ALA A 1 207 ? 4.001 10.173 -17.811 1.00 82.75 207 ALA A O 1
ATOM 1644 N N . PHE A 1 208 ? 5.839 9.538 -18.940 1.00 81.00 208 PHE A N 1
ATOM 1645 C CA . PHE A 1 208 ? 6.389 8.700 -17.877 1.00 81.00 208 PHE A CA 1
ATOM 1646 C C . PHE A 1 208 ? 6.696 9.531 -16.627 1.00 81.00 208 PHE A C 1
ATOM 1648 O O . PHE A 1 208 ? 6.212 9.223 -15.538 1.00 81.00 208 PHE A O 1
ATOM 1655 N N . THR A 1 209 ? 7.403 10.650 -16.796 1.00 80.62 209 THR A N 1
ATOM 1656 C CA . THR A 1 209 ? 7.738 11.575 -15.703 1.00 80.62 209 THR A CA 1
ATOM 1657 C C . THR A 1 209 ? 6.482 12.124 -15.020 1.00 80.62 209 THR A C 1
ATOM 1659 O O . THR A 1 209 ? 6.381 12.103 -13.793 1.00 80.62 209 THR A O 1
ATOM 1662 N N . ALA A 1 210 ? 5.476 12.549 -15.792 1.00 82.00 210 ALA A N 1
ATOM 1663 C CA . ALA A 1 210 ? 4.201 13.011 -15.244 1.00 82.00 210 ALA A CA 1
ATOM 1664 C C . ALA A 1 210 ? 3.490 11.912 -14.433 1.00 82.00 210 ALA A C 1
ATOM 1666 O O . ALA A 1 210 ? 2.941 12.177 -13.362 1.00 82.00 210 ALA A O 1
ATOM 1667 N N . THR A 1 211 ? 3.543 10.666 -14.905 1.00 84.06 211 THR A N 1
ATOM 1668 C CA . THR A 1 211 ? 2.946 9.513 -14.219 1.00 84.06 211 THR A CA 1
ATOM 1669 C C . THR A 1 211 ? 3.641 9.220 -12.887 1.00 84.06 211 THR A C 1
ATOM 1671 O O . THR A 1 211 ? 2.967 8.956 -11.888 1.00 84.06 211 THR A O 1
ATOM 1674 N N . LEU A 1 212 ? 4.970 9.351 -12.823 1.00 81.88 212 LEU A N 1
ATOM 1675 C CA . LEU A 1 212 ? 5.721 9.223 -11.570 1.00 81.88 212 LEU A CA 1
ATOM 1676 C C . LEU A 1 212 ? 5.323 10.291 -10.544 1.00 81.88 212 LEU A C 1
ATOM 1678 O O . LEU A 1 212 ? 5.150 9.969 -9.368 1.00 81.88 212 LEU A O 1
ATOM 1682 N N . ILE A 1 213 ? 5.097 11.536 -10.979 1.00 84.88 213 ILE A N 1
ATOM 1683 C CA . ILE A 1 213 ? 4.597 12.607 -10.101 1.00 84.88 213 ILE A CA 1
ATOM 1684 C C . ILE A 1 213 ? 3.219 12.232 -9.534 1.00 84.88 213 ILE A C 1
ATOM 1686 O O . ILE A 1 213 ? 2.980 12.398 -8.338 1.00 84.88 213 ILE A O 1
ATOM 1690 N N . PHE A 1 214 ? 2.319 11.674 -10.352 1.00 84.19 214 PHE A N 1
ATOM 1691 C CA . PHE A 1 214 ? 1.009 11.205 -9.883 1.00 84.19 214 PHE A CA 1
ATOM 1692 C C . PHE A 1 214 ? 1.116 10.109 -8.817 1.00 84.19 214 PHE A C 1
ATOM 1694 O O . PHE A 1 214 ? 0.423 10.177 -7.797 1.00 84.19 214 PHE A O 1
ATOM 1701 N N . ILE A 1 215 ? 1.989 9.121 -9.027 1.00 84.81 215 ILE A N 1
ATOM 1702 C CA . ILE A 1 215 ? 2.236 8.044 -8.059 1.00 84.81 215 ILE A CA 1
ATOM 1703 C C . ILE A 1 215 ? 2.827 8.620 -6.766 1.00 84.81 215 ILE A C 1
ATOM 1705 O O . ILE A 1 215 ? 2.363 8.284 -5.676 1.00 84.81 215 ILE A O 1
ATOM 1709 N N . PHE A 1 216 ? 3.778 9.549 -6.867 1.00 86.62 216 PHE A N 1
ATOM 1710 C CA . PHE A 1 216 ? 4.362 10.222 -5.708 1.00 86.62 216 PHE A CA 1
ATOM 1711 C C . PHE A 1 216 ? 3.307 10.975 -4.885 1.00 86.62 216 PHE A C 1
ATOM 1713 O O . PHE A 1 216 ? 3.229 10.813 -3.666 1.00 86.62 216 PHE A O 1
ATOM 1720 N N . VAL A 1 217 ? 2.426 11.737 -5.540 1.00 89.56 217 VAL A N 1
ATOM 1721 C CA . VAL A 1 217 ? 1.309 12.425 -4.871 1.00 89.56 217 VAL A CA 1
ATOM 1722 C C . VAL A 1 217 ? 0.380 11.426 -4.177 1.00 89.56 217 VAL A C 1
ATOM 1724 O O . VAL A 1 217 ? -0.051 11.671 -3.047 1.00 89.56 217 VAL A O 1
ATOM 1727 N N . ALA A 1 218 ? 0.093 10.283 -4.807 1.00 87.25 218 ALA A N 1
ATOM 1728 C CA . ALA A 1 218 ? -0.715 9.232 -4.196 1.00 87.25 218 ALA A CA 1
ATOM 1729 C C . ALA A 1 218 ? -0.062 8.674 -2.917 1.00 87.25 218 ALA A C 1
ATOM 1731 O O . ALA A 1 218 ? -0.747 8.529 -1.903 1.00 87.25 218 ALA A O 1
ATOM 1732 N N . ILE A 1 219 ? 1.255 8.446 -2.925 1.00 88.19 219 ILE A N 1
ATOM 1733 C CA . ILE A 1 219 ? 2.020 7.997 -1.750 1.00 88.19 219 ILE A CA 1
ATOM 1734 C C . ILE A 1 219 ? 1.952 9.036 -0.626 1.00 88.19 219 ILE A C 1
ATOM 1736 O O . ILE A 1 219 ? 1.629 8.695 0.513 1.00 88.19 219 ILE A O 1
ATOM 1740 N N . VAL A 1 220 ? 2.178 10.317 -0.931 1.00 90.88 220 VAL A N 1
ATOM 1741 C CA . VAL A 1 220 ? 2.074 11.400 0.062 1.00 90.88 220 VAL A CA 1
ATOM 1742 C C . VAL A 1 220 ? 0.672 11.444 0.673 1.00 90.88 220 VAL A C 1
ATOM 1744 O O . VAL A 1 220 ? 0.523 11.541 1.890 1.00 90.88 220 VAL A O 1
ATOM 1747 N N . MET A 1 221 ? -0.376 11.307 -0.142 1.00 91.50 221 MET A N 1
ATOM 1748 C CA . MET A 1 221 ? -1.755 11.255 0.349 1.00 91.50 221 MET A CA 1
ATOM 1749 C C . MET A 1 221 ? -2.025 10.039 1.244 1.00 91.50 221 MET A C 1
ATOM 1751 O O . MET A 1 221 ? -2.764 10.165 2.221 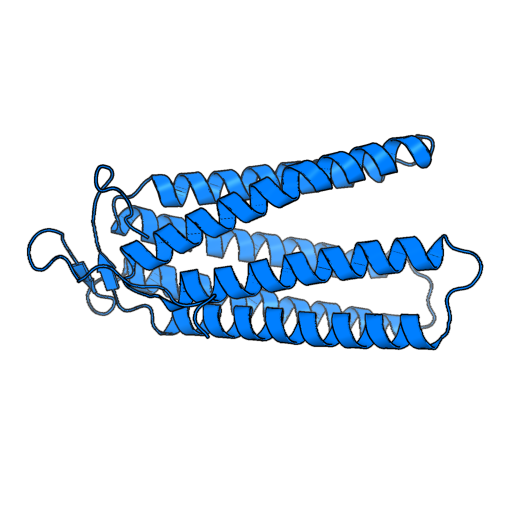1.00 91.50 221 MET A O 1
ATOM 1755 N N . TYR A 1 222 ? -1.419 8.890 0.945 1.00 90.00 222 TYR A N 1
ATOM 1756 C CA . TYR A 1 222 ? -1.501 7.694 1.783 1.00 90.00 222 TYR A CA 1
ATOM 1757 C C . TYR A 1 222 ? -0.837 7.916 3.150 1.00 90.00 222 TYR A C 1
ATOM 1759 O O . TYR A 1 222 ? -1.418 7.610 4.192 1.00 90.00 222 TYR A O 1
ATOM 1767 N N . ILE A 1 223 ? 0.341 8.546 3.170 1.00 90.62 223 ILE A N 1
ATOM 1768 C CA . ILE A 1 223 ? 1.040 8.930 4.404 1.00 90.62 223 ILE A CA 1
ATOM 1769 C C . ILE A 1 223 ? 0.185 9.908 5.222 1.00 90.62 223 ILE A C 1
ATOM 1771 O O . ILE A 1 223 ? -0.003 9.725 6.427 1.00 90.62 223 ILE A O 1
ATOM 1775 N N . VAL A 1 224 ? -0.409 10.915 4.575 1.00 91.38 224 VAL A N 1
ATOM 1776 C CA . VAL A 1 224 ? -1.333 11.852 5.232 1.00 91.38 224 VAL A CA 1
ATOM 1777 C C . VAL A 1 224 ? -2.529 11.118 5.845 1.00 91.38 224 VAL A C 1
ATOM 1779 O O . VAL A 1 224 ? -2.921 11.455 6.962 1.00 91.38 224 VAL A O 1
ATOM 1782 N N . ALA A 1 225 ? -3.084 10.103 5.174 1.00 91.25 225 ALA A N 1
ATOM 1783 C CA . ALA A 1 225 ? -4.169 9.280 5.717 1.00 91.25 225 ALA A CA 1
ATOM 1784 C C . ALA A 1 225 ? -3.756 8.583 7.026 1.00 91.25 225 ALA A C 1
ATOM 1786 O O . ALA A 1 225 ? -4.484 8.630 8.017 1.00 91.25 225 ALA A O 1
ATOM 1787 N N . ILE A 1 226 ? -2.541 8.027 7.079 1.00 91.75 226 ILE A N 1
ATOM 1788 C CA . ILE A 1 226 ? -1.986 7.411 8.294 1.00 91.75 226 ILE A CA 1
ATOM 1789 C C . ILE A 1 226 ? -1.866 8.429 9.427 1.00 91.75 226 ILE A C 1
ATOM 1791 O O . ILE A 1 226 ? -2.256 8.150 10.563 1.00 91.75 226 ILE A O 1
ATOM 1795 N N . PHE A 1 227 ? -1.356 9.630 9.146 1.00 91.00 227 PHE A N 1
ATOM 1796 C CA . PHE A 1 227 ? -1.256 10.680 10.159 1.00 91.00 227 PHE A CA 1
ATOM 1797 C C . PHE A 1 227 ? -2.626 11.177 10.628 1.00 91.00 227 PHE A C 1
ATOM 1799 O O . PHE A 1 227 ? -2.784 11.468 11.818 1.00 91.00 227 PHE A O 1
ATOM 1806 N N . LYS A 1 228 ? -3.623 11.215 9.741 1.00 90.19 228 LYS A N 1
ATOM 1807 C CA . LYS A 1 228 ? -5.001 11.602 10.066 1.00 90.19 228 LYS A CA 1
ATOM 1808 C C . LYS A 1 228 ? -5.819 10.512 10.744 1.00 90.19 228 LYS A C 1
ATOM 1810 O O . LYS A 1 228 ? -6.836 10.846 11.344 1.00 90.19 228 LYS A O 1
ATOM 1815 N N . LEU A 1 229 ? -5.352 9.263 10.755 1.00 91.00 229 LEU A N 1
ATOM 1816 C CA . LEU A 1 229 ? -6.004 8.185 11.488 1.00 91.00 229 LEU A CA 1
ATOM 1817 C C . LEU A 1 229 ? -6.167 8.564 12.971 1.00 91.00 229 LEU A C 1
ATOM 1819 O O . LEU A 1 229 ? -5.183 8.777 13.697 1.00 91.00 229 LEU A O 1
ATOM 1823 N N . ARG A 1 230 ? -7.434 8.662 13.388 1.00 90.38 230 ARG A N 1
ATOM 1824 C CA . ARG A 1 230 ? -7.886 9.077 14.728 1.00 90.38 230 ARG A CA 1
ATOM 1825 C C . ARG A 1 230 ? -8.805 8.058 15.389 1.00 90.38 230 ARG A C 1
ATOM 1827 O O . ARG A 1 230 ? -8.872 8.039 16.618 1.00 90.38 230 ARG A O 1
ATOM 1834 N N . LEU A 1 231 ? -9.492 7.234 14.605 1.00 91.88 231 LEU A N 1
ATOM 1835 C CA . LEU A 1 231 ? -10.467 6.271 15.097 1.00 91.88 231 LEU A CA 1
ATOM 1836 C C . LEU A 1 231 ? -10.481 4.997 14.247 1.00 91.88 231 LEU A C 1
ATOM 1838 O O . LEU A 1 231 ? -9.979 4.987 13.124 1.00 91.88 231 LEU A O 1
ATOM 1842 N N . VAL A 1 232 ? -11.049 3.934 14.811 1.00 92.25 232 VAL A N 1
ATOM 1843 C CA . VAL A 1 232 ? -11.463 2.714 14.107 1.00 92.25 232 VAL A CA 1
ATOM 1844 C C . VAL A 1 232 ? -12.844 2.319 14.614 1.00 92.25 232 VAL A C 1
ATOM 1846 O O . VAL A 1 232 ? -13.070 2.287 15.821 1.00 92.25 232 VAL A O 1
ATOM 1849 N N . ILE A 1 233 ? -13.752 1.997 13.703 1.00 90.69 233 ILE A N 1
ATOM 1850 C CA . ILE A 1 233 ? -15.122 1.577 13.990 1.00 90.69 233 ILE A CA 1
ATOM 1851 C C . ILE A 1 233 ? -15.180 0.048 13.965 1.00 90.69 233 ILE A C 1
ATOM 1853 O O . ILE A 1 233 ? -14.772 -0.592 12.991 1.00 90.69 233 ILE A O 1
ATOM 1857 N N . ALA A 1 234 ? -15.701 -0.546 15.035 1.00 89.81 234 ALA A N 1
ATOM 1858 C CA . ALA A 1 234 ? -15.853 -1.988 15.186 1.00 89.81 234 ALA A CA 1
ATOM 1859 C C . ALA A 1 234 ? -17.157 -2.492 14.542 1.00 89.81 234 ALA A C 1
ATOM 1861 O O . ALA A 1 234 ? -18.044 -2.999 15.224 1.00 89.81 234 ALA A O 1
ATOM 1862 N N . TYR A 1 235 ? -17.269 -2.35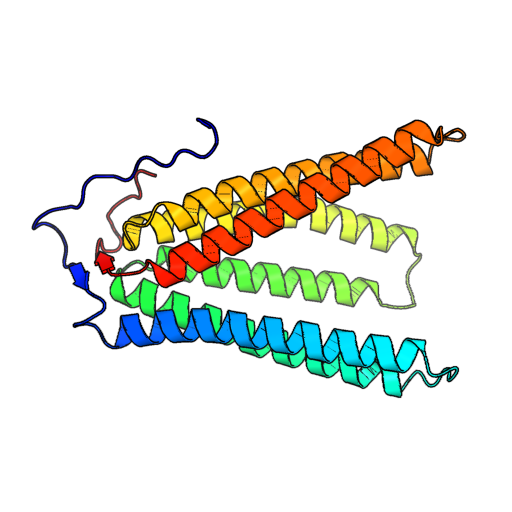9 13.217 1.00 85.06 235 TYR A N 1
ATOM 1863 C CA . TYR A 1 235 ? -18.437 -2.810 12.444 1.00 85.06 235 TYR A CA 1
ATOM 1864 C C . TYR A 1 235 ? -18.728 -4.318 12.567 1.00 85.06 235 TYR A C 1
ATOM 1866 O O . TYR A 1 235 ? -19.851 -4.756 12.325 1.00 85.06 235 TYR A O 1
ATOM 1874 N N . GLY A 1 236 ? -17.728 -5.138 12.909 1.00 79.00 236 GLY A N 1
ATOM 1875 C CA . GLY A 1 236 ? -17.875 -6.593 12.931 1.00 79.00 236 GLY A CA 1
ATOM 1876 C C . GLY A 1 236 ? -17.810 -7.233 11.540 1.00 79.00 236 GLY A C 1
ATOM 1877 O O . GLY A 1 236 ? -17.508 -6.586 10.533 1.00 79.00 236 GLY A O 1
ATOM 1878 N N . GLN A 1 237 ? -18.060 -8.546 11.481 1.00 78.12 237 GLN A N 1
ATOM 1879 C CA . GLN A 1 237 ? -17.883 -9.337 10.254 1.00 78.12 237 GLN A CA 1
ATOM 1880 C C . GLN A 1 237 ? -19.049 -9.227 9.266 1.00 78.12 237 GLN A C 1
ATOM 1882 O O . GLN A 1 237 ? -18.833 -9.365 8.065 1.00 78.12 237 GLN A O 1
ATOM 1887 N N . ASN A 1 238 ? -20.261 -8.974 9.763 1.00 76.69 238 ASN A N 1
ATOM 1888 C CA . ASN A 1 238 ? -21.491 -9.119 8.980 1.00 76.69 238 ASN A CA 1
ATOM 1889 C C . ASN A 1 238 ? -21.923 -7.831 8.268 1.00 76.69 238 ASN A C 1
ATOM 1891 O O . ASN A 1 238 ? -22.821 -7.873 7.433 1.00 76.69 238 ASN A O 1
ATOM 1895 N N . VAL A 1 239 ? -21.296 -6.690 8.573 1.00 82.62 239 VAL A N 1
ATOM 1896 C CA . VAL A 1 239 ? -21.655 -5.405 7.963 1.00 82.62 239 VAL A CA 1
ATOM 1897 C C . VAL A 1 239 ? -20.940 -5.253 6.612 1.00 82.62 239 VAL A C 1
ATOM 1899 O O . VAL A 1 239 ? -19.697 -5.182 6.574 1.00 82.62 239 VAL A O 1
ATOM 1902 N N . PRO A 1 240 ? -21.687 -5.200 5.490 1.00 83.06 240 PRO A N 1
ATOM 1903 C CA . PRO A 1 240 ? -21.103 -5.003 4.172 1.00 83.06 240 PRO A CA 1
ATOM 1904 C C . PRO A 1 240 ? -20.495 -3.602 4.063 1.00 83.06 240 PRO A C 1
ATOM 1906 O O . PRO A 1 240 ? -20.973 -2.650 4.671 1.00 83.06 240 PRO A O 1
ATOM 1909 N N . ASN A 1 241 ? -19.417 -3.480 3.288 1.00 85.62 241 ASN A N 1
ATOM 1910 C CA . ASN A 1 241 ? -18.795 -2.185 3.025 1.00 85.62 241 ASN A CA 1
ATOM 1911 C C . ASN A 1 241 ? -19.536 -1.485 1.869 1.00 85.62 241 ASN A C 1
ATOM 1913 O O . ASN A 1 241 ? -19.494 -2.021 0.757 1.00 85.62 241 ASN A O 1
ATOM 1917 N N . PRO A 1 242 ? -20.179 -0.325 2.097 1.00 82.00 242 PRO A N 1
ATOM 1918 C CA . PRO A 1 242 ? -20.959 0.379 1.080 1.00 82.00 242 PRO A CA 1
ATOM 1919 C C . PRO A 1 242 ? -20.108 1.179 0.076 1.00 82.00 242 PRO A C 1
ATOM 1921 O O . PRO A 1 242 ? -20.663 1.675 -0.902 1.00 82.00 242 PRO A O 1
ATOM 1924 N N . LEU A 1 243 ? -18.797 1.338 0.326 1.00 78.31 243 LEU A N 1
ATOM 1925 C CA . LEU A 1 243 ? -17.854 2.044 -0.560 1.00 78.31 243 LEU A CA 1
ATOM 1926 C C . LEU A 1 243 ? -17.536 1.274 -1.843 1.00 78.31 2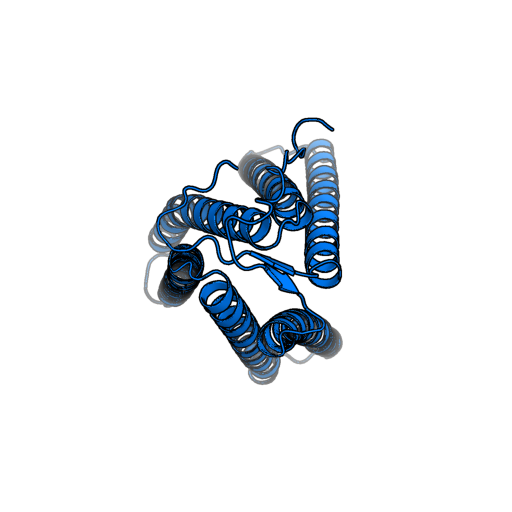43 LEU A C 1
ATOM 1928 O O . LEU A 1 243 ? -17.880 0.077 -1.905 1.00 78.31 243 LEU A O 1
#

Secondary structure (DSSP, 8-state):
-GGG---PPPP-TTTS-EEETTT-HHHHHHHHHHHHHHHHHHHHHHHHHHHHHHHHHS----HHHHHHHHHHHHHHHHHHHHHHHHHHHHHHHHTT-HHHHHHHHHHHHHHHHHHHHHHHHT-TTS-HHHHHHHHHHHHHHHHHHHHHHHHHHHHHHHHHHT-HHHHHHHHHHHHHHHHHHHHHHHHHHHHHSTT--HHHHHHHHHHHHHHHHHHHHHHHHHHHHHHH--EEE---SSS----

Sequence (243 aa):
MALFQVNMPPLPENQFPIHYIHNTPTLRKAKRLWIASFIIMLIGMFAIGAM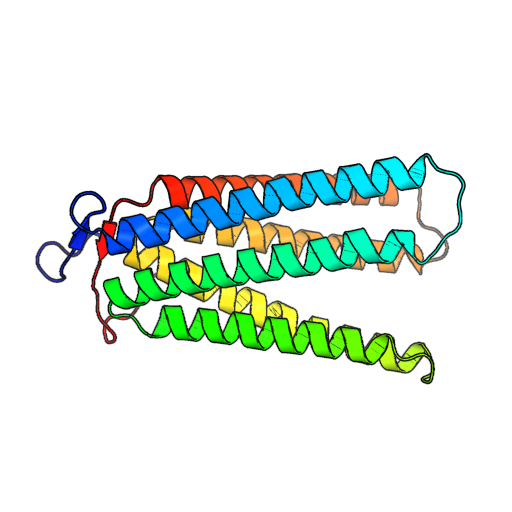YGAFATMDMYDYTELKTPDMLGYIINFISTICMFFAYFYISKLALRARLFKLCIAQLVFSLIGTLCLSLVDTPYEPVGAQDWFVGLFCLIALPVLIYIFYQMNRELSFITDEKWFLKSTKMMLFGLVLLLIIGVGAIILATSVGASSVIAVILSLAFTATLIFIFVAIVMYIVAIFKLRLVIAYGQNVPNPL

Foldseek 3Di:
DVLLDDDADPDPPPPFDKFFPVRDVLLVLLLVLLVVLVVLVVVLVVVLVVLVVVVVPDPDPDPVSVVVNVVSVVVSVVSSLVSNLSSQVSLCVQLQACLLNVLSVVLVVLVVVLVVLVVVLPPPPDDNVPSVVVNVVSCVVSVVVNLVSLLVNQLVVCRFQVFSLSNSLSSLLVVLVVLLVVLVVVVVVLVPDPDNDPVVVVVSVVSNVVSVVSNVVSVVSNNVSSVPRTIGTNPHHPDDRPD

Organism: NCBI:txid1677920